Protein AF-A0A3D4BKB8-F1 (afdb_monomer)

Mean predicted aligned error: 10.43 Å

Secondary structure (DSSP, 8-state):
----------THHHHHHHHHHHHHTSGGGSS--------------PPPEEEEEE--TTS-SHHHHHHHHHHHHHHHHHTTT-EEEEEEEE-TT------TTEEEEEETT-HHHHHHHHHHHHH-SSEEEEEEEE-TTSS-TTTSTTHHHHHHH--S-EEEEES---SS--HHHHHHHHHHHHH-SEEEESSHHHHHHHHHTT---GGGEEE---

Radius of gyration: 20.98 Å; Cα contacts (8 Å, |Δi|>4): 300; chains: 1; bounding box: 60×37×60 Å

Structure (mmCIF, N/CA/C/O backbone):
data_AF-A0A3D4BKB8-F1
#
_entry.id   AF-A0A3D4BKB8-F1
#
loop_
_atom_site.group_PDB
_atom_site.id
_atom_site.type_symbol
_atom_site.label_atom_id
_atom_site.label_alt_id
_atom_site.label_comp_id
_atom_site.label_asym_id
_atom_site.label_entity_id
_atom_site.label_seq_id
_atom_site.pdbx_PDB_ins_code
_atom_site.Cartn_x
_atom_site.Cartn_y
_atom_site.Cartn_z
_atom_site.occupancy
_atom_site.B_iso_or_equiv
_atom_site.auth_seq_id
_atom_site.auth_comp_id
_atom_site.auth_asym_id
_atom_site.auth_atom_id
_atom_site.pdbx_PDB_model_num
ATOM 1 N N . MET A 1 1 ? -10.782 -21.871 -6.731 1.00 32.88 1 MET A N 1
ATOM 2 C CA . MET A 1 1 ? -12.050 -21.122 -6.632 1.00 32.88 1 MET A CA 1
ATOM 3 C C . MET A 1 1 ? -12.191 -20.703 -5.171 1.00 32.88 1 MET A C 1
ATOM 5 O O . MET A 1 1 ? -12.466 -21.554 -4.339 1.00 32.88 1 MET A O 1
ATOM 9 N N . ARG A 1 2 ? -11.814 -19.467 -4.811 1.00 30.61 2 ARG A N 1
ATOM 10 C CA . ARG A 1 2 ? -11.973 -18.969 -3.434 1.00 30.61 2 ARG A CA 1
ATOM 11 C C . ARG A 1 2 ? -13.367 -18.358 -3.339 1.00 30.61 2 ARG A C 1
ATOM 13 O O . ARG A 1 2 ? -13.692 -17.479 -4.127 1.00 30.61 2 ARG A O 1
ATOM 20 N N . ALA A 1 3 ? -14.196 -18.886 -2.447 1.00 27.88 3 ALA A N 1
ATOM 21 C CA . ALA A 1 3 ? -15.496 -18.308 -2.153 1.00 27.88 3 ALA A CA 1
ATOM 22 C C . ALA A 1 3 ? -15.275 -16.956 -1.463 1.00 27.88 3 ALA A C 1
ATOM 24 O O . ALA A 1 3 ? -14.646 -16.896 -0.407 1.00 27.88 3 ALA A O 1
ATOM 25 N N . ASN A 1 4 ? -15.766 -15.883 -2.083 1.00 36.25 4 ASN A N 1
ATOM 26 C CA . ASN A 1 4 ? -15.819 -14.556 -1.484 1.00 36.25 4 ASN A CA 1
ATOM 27 C C . ASN A 1 4 ? -16.822 -14.586 -0.330 1.00 36.25 4 ASN A C 1
ATOM 29 O O . ASN A 1 4 ? -18.021 -14.413 -0.535 1.00 36.25 4 ASN A O 1
ATOM 33 N N . ILE A 1 5 ? -16.334 -14.829 0.882 1.00 32.38 5 ILE A N 1
ATOM 34 C CA . ILE A 1 5 ? -17.108 -14.615 2.101 1.00 32.38 5 ILE A CA 1
ATOM 35 C C . ILE A 1 5 ? -16.718 -13.230 2.610 1.00 32.38 5 ILE A C 1
ATOM 37 O O . ILE A 1 5 ? -15.803 -13.078 3.417 1.00 32.38 5 ILE A O 1
ATOM 41 N N . PHE A 1 6 ? -17.393 -12.203 2.094 1.00 30.97 6 PHE A N 1
ATOM 42 C CA . PHE A 1 6 ? -17.453 -10.928 2.800 1.00 30.97 6 PHE A CA 1
ATOM 43 C C . PHE A 1 6 ? -18.158 -11.177 4.142 1.00 30.97 6 PHE A C 1
ATOM 45 O O . PHE A 1 6 ? -19.182 -11.869 4.160 1.00 30.97 6 PHE A O 1
ATOM 52 N N . PRO A 1 7 ? -17.674 -10.633 5.271 1.00 35.97 7 PRO A N 1
ATOM 53 C CA . PRO A 1 7 ? -18.498 -10.550 6.464 1.00 35.97 7 PRO A CA 1
ATOM 54 C C . PRO A 1 7 ? -19.752 -9.757 6.090 1.00 35.97 7 PRO A C 1
ATOM 56 O O . PRO A 1 7 ? -19.655 -8.612 5.648 1.00 35.97 7 PRO A O 1
ATOM 59 N N . VAL A 1 8 ? -20.926 -10.373 6.210 1.00 34.78 8 VAL A N 1
ATOM 60 C CA . VAL A 1 8 ? -22.198 -9.686 5.975 1.00 34.78 8 VAL A CA 1
ATOM 61 C C . VAL A 1 8 ? -22.376 -8.674 7.106 1.00 34.78 8 VAL A C 1
ATOM 63 O O . VAL A 1 8 ? -22.827 -9.013 8.200 1.00 34.78 8 VAL A O 1
ATOM 66 N N . TYR A 1 9 ? -21.972 -7.426 6.871 1.00 42.84 9 TYR A N 1
ATOM 67 C CA . TYR A 1 9 ? -22.323 -6.318 7.750 1.00 42.84 9 TYR A CA 1
ATOM 68 C C . TYR A 1 9 ? -23.799 -6.008 7.514 1.00 42.84 9 TYR A C 1
ATOM 70 O O . TYR A 1 9 ? -24.187 -5.478 6.478 1.00 42.84 9 TYR A O 1
ATOM 78 N N . ASN A 1 10 ? -24.629 -6.441 8.461 1.00 40.12 10 ASN A N 1
ATOM 79 C CA . ASN A 1 10 ? -26.076 -6.338 8.381 1.00 40.12 10 ASN A CA 1
ATOM 80 C C . ASN A 1 10 ? -26.521 -4.865 8.283 1.00 40.12 10 ASN A C 1
ATOM 82 O O . ASN A 1 10 ? -26.328 -4.096 9.229 1.00 40.12 10 ASN A O 1
ATOM 86 N N . SER A 1 11 ? -27.160 -4.496 7.171 1.00 44.06 11 SER A N 1
ATOM 87 C CA . SER A 1 11 ? -27.735 -3.171 6.895 1.00 44.06 11 SER A CA 1
ATOM 88 C C . SER A 1 11 ? -28.694 -2.690 7.991 1.00 44.06 11 SER A C 1
ATOM 90 O O . SER A 1 11 ? -28.862 -1.489 8.182 1.00 44.06 11 SER A O 1
ATOM 92 N N . SER A 1 12 ? -29.276 -3.609 8.771 1.00 45.91 12 SER A N 1
ATOM 93 C CA . SER A 1 12 ? -30.134 -3.285 9.918 1.00 45.91 12 SER A CA 1
ATOM 94 C C . SER A 1 12 ? -29.427 -2.476 11.015 1.00 45.91 12 SER A C 1
ATOM 96 O O . SER A 1 12 ? -30.089 -1.752 11.749 1.00 45.91 12 SER A O 1
ATOM 98 N N . LEU A 1 13 ? -28.097 -2.571 11.140 1.00 44.97 13 LEU A N 1
ATOM 99 C CA . LEU A 1 13 ? -27.329 -1.830 12.154 1.00 44.97 13 LEU A CA 1
ATOM 100 C C . LEU A 1 13 ? -27.109 -0.360 11.783 1.00 44.97 13 LEU A C 1
ATOM 102 O O . LEU A 1 13 ? -27.086 0.490 12.669 1.00 44.97 13 LEU A O 1
ATOM 106 N N . VAL A 1 14 ? -26.974 -0.058 10.488 1.00 46.50 14 VAL A N 1
ATOM 107 C CA . VAL A 1 14 ? -26.854 1.326 9.997 1.00 46.50 14 VAL A CA 1
ATOM 108 C C . VAL A 1 14 ? -28.168 2.066 10.244 1.00 46.50 14 VAL A C 1
ATOM 110 O O . VAL A 1 14 ? -28.167 3.132 10.852 1.00 46.50 14 VAL A O 1
ATOM 113 N N . VAL A 1 15 ? -29.290 1.419 9.910 1.00 50.69 15 VAL A N 1
ATOM 114 C CA . VAL A 1 15 ? -30.643 1.929 10.180 1.00 50.69 15 VAL A CA 1
ATOM 115 C C . VAL A 1 15 ? -30.883 2.120 11.684 1.00 50.69 15 VAL A C 1
ATOM 117 O O . VAL A 1 15 ? -31.475 3.114 12.093 1.00 50.69 15 VAL A O 1
ATOM 120 N N . TYR A 1 16 ? -30.392 1.205 12.530 1.00 50.31 16 TYR A N 1
ATOM 121 C CA . TYR A 1 16 ? -30.517 1.324 13.987 1.00 50.31 16 TYR A CA 1
ATOM 122 C C . TYR A 1 16 ? -29.744 2.527 14.550 1.00 50.31 16 TYR A C 1
ATOM 124 O O . TYR A 1 16 ? -30.272 3.269 15.376 1.00 50.31 16 TYR A O 1
ATOM 132 N N . ASN A 1 17 ? -28.512 2.758 14.091 1.00 48.50 17 ASN A N 1
ATOM 133 C CA . ASN A 1 17 ? -27.695 3.872 14.575 1.00 48.50 17 ASN A CA 1
ATOM 134 C C . ASN A 1 17 ? -28.227 5.236 14.100 1.00 48.50 17 ASN A C 1
ATOM 136 O O . ASN A 1 17 ? -28.228 6.186 14.883 1.00 48.50 17 ASN A O 1
ATOM 140 N N . GLU A 1 18 ? -28.749 5.327 12.871 1.00 54.91 18 GLU A N 1
ATOM 141 C CA . GLU A 1 18 ? -29.469 6.520 12.395 1.00 54.91 18 GLU A CA 1
ATOM 142 C C . GLU A 1 18 ? -30.753 6.772 13.201 1.00 54.91 18 GLU A C 1
ATOM 144 O O . GLU A 1 18 ? -31.047 7.912 13.567 1.00 54.91 18 GLU A O 1
ATOM 149 N N . ALA A 1 19 ? -31.492 5.714 13.557 1.00 53.25 19 ALA A N 1
ATOM 150 C CA . ALA A 1 19 ? -32.687 5.826 14.391 1.00 53.25 19 ALA A CA 1
ATOM 151 C C . ALA A 1 19 ? -32.368 6.333 15.811 1.00 53.25 19 ALA A C 1
ATOM 153 O O . ALA A 1 19 ? -33.073 7.206 16.313 1.00 53.25 19 ALA A O 1
ATOM 154 N N . ILE A 1 20 ? -31.288 5.860 16.445 1.00 56.78 20 ILE A N 1
ATOM 155 C CA . ILE A 1 20 ? -30.844 6.350 17.764 1.00 56.78 20 ILE A CA 1
ATOM 156 C C . ILE A 1 20 ? -30.387 7.816 17.695 1.00 56.78 20 ILE A C 1
ATOM 158 O O . ILE A 1 20 ? -30.713 8.599 18.590 1.00 56.78 20 ILE A O 1
ATOM 162 N N . GLY A 1 21 ? -29.688 8.212 16.624 1.00 53.56 21 GLY A N 1
ATOM 163 C CA . GLY A 1 21 ? -29.306 9.608 16.385 1.00 53.56 21 GLY A CA 1
ATOM 164 C C . GLY A 1 21 ? -30.518 10.543 16.302 1.00 53.56 21 GLY A C 1
ATOM 165 O O . GLY A 1 21 ? -30.523 11.606 16.921 1.00 53.56 21 GLY A O 1
ATOM 166 N N . ASN A 1 22 ? -31.582 10.102 15.626 1.00 51.28 22 ASN A N 1
ATOM 167 C CA . ASN A 1 22 ? -32.832 10.855 15.504 1.00 51.28 22 ASN A CA 1
ATOM 168 C C . ASN A 1 22 ? -33.669 10.860 16.797 1.00 51.28 22 ASN A C 1
ATOM 170 O O . ASN A 1 22 ? -34.306 11.866 17.114 1.00 51.28 22 ASN A O 1
ATOM 174 N N . LEU A 1 23 ? -33.648 9.775 17.579 1.00 51.25 23 LEU A N 1
ATOM 175 C CA . LEU A 1 23 ? -34.367 9.686 18.856 1.00 51.25 23 LEU A CA 1
ATOM 176 C C . LEU A 1 23 ? -33.764 10.605 19.926 1.00 51.25 23 LEU A C 1
ATOM 178 O O . LEU A 1 23 ? -34.513 11.292 20.621 1.00 51.25 23 LEU A O 1
ATOM 182 N N . ASN A 1 24 ? -32.432 10.693 20.001 1.00 51.94 24 ASN A N 1
ATOM 183 C CA . ASN A 1 24 ? -31.723 11.565 20.946 1.00 51.94 24 ASN A CA 1
ATOM 184 C C . ASN A 1 24 ? -31.899 13.069 20.653 1.00 51.94 24 ASN A C 1
ATOM 186 O O . ASN A 1 24 ? -31.647 13.892 21.531 1.00 51.94 24 ASN A O 1
ATOM 190 N N . GLY A 1 25 ? -32.341 13.433 19.442 1.00 48.06 25 GLY A N 1
ATOM 191 C CA . GLY A 1 25 ? -32.684 14.809 19.060 1.00 48.06 25 GLY A CA 1
ATOM 192 C C . GLY A 1 25 ? -34.147 15.197 19.307 1.00 48.06 25 GLY A C 1
ATOM 193 O O . GLY A 1 25 ? -34.499 16.369 19.186 1.00 48.06 25 GLY A O 1
ATOM 194 N N . SER A 1 26 ? -35.016 14.244 19.656 1.00 43.47 26 SER A N 1
ATOM 195 C CA . SER A 1 26 ? -36.443 14.498 19.868 1.00 43.47 26 SER A CA 1
ATOM 196 C C . SER A 1 26 ? -36.753 14.688 21.356 1.00 43.47 26 SER A C 1
ATOM 198 O O . SER A 1 26 ? -36.342 13.892 22.199 1.00 43.47 26 SER A O 1
ATOM 200 N N . SER A 1 27 ? -37.527 15.718 21.717 1.00 42.84 27 SER A N 1
ATOM 201 C CA . SER A 1 27 ? -37.940 15.971 23.111 1.00 42.84 27 SER A CA 1
ATOM 202 C C . SER A 1 27 ? -38.981 14.964 23.639 1.00 42.84 27 SER A C 1
ATOM 204 O O . SER A 1 27 ? -39.757 15.281 24.543 1.00 42.84 27 SER A O 1
ATOM 206 N N . PHE A 1 28 ? -39.039 13.761 23.068 1.00 42.19 28 PHE A N 1
ATOM 207 C CA . PHE A 1 28 ? -40.119 12.798 23.267 1.00 42.19 28 PHE A CA 1
ATOM 208 C C . PHE A 1 28 ? -40.041 12.053 24.613 1.00 42.19 28 PHE A C 1
ATOM 210 O O . PHE A 1 28 ? -40.969 11.340 24.974 1.00 42.19 28 PHE A O 1
ATOM 217 N N . PHE A 1 29 ? -38.975 12.252 25.399 1.00 41.31 29 PHE A N 1
ATOM 218 C CA . PHE A 1 29 ? -38.771 11.594 26.699 1.00 41.31 29 PHE A CA 1
ATOM 219 C C . PHE A 1 29 ? -39.017 12.485 27.931 1.00 41.31 29 PHE A C 1
ATOM 221 O O . PHE A 1 29 ? -38.480 12.237 29.009 1.00 41.31 29 PHE A O 1
ATOM 228 N N . LYS A 1 30 ? -39.881 13.503 27.829 1.00 38.66 30 LYS A N 1
ATOM 229 C CA . LYS A 1 30 ? -40.520 14.089 29.021 1.00 38.66 30 LYS A CA 1
ATOM 230 C C . LYS A 1 30 ? -41.915 13.493 29.191 1.00 38.66 30 LYS A C 1
ATOM 232 O O . LYS A 1 30 ? -42.870 14.051 28.678 1.00 38.66 30 LYS A O 1
ATOM 237 N N . MET A 1 31 ? -41.980 12.393 29.947 1.00 41.38 31 MET A N 1
ATOM 238 C CA . MET A 1 31 ? -43.144 11.766 30.611 1.00 41.38 31 MET A CA 1
ATOM 239 C C . MET A 1 31 ? -43.288 10.279 30.270 1.00 41.38 31 MET A C 1
ATOM 241 O O . MET A 1 31 ? -44.136 9.902 29.475 1.00 41.38 31 MET A O 1
ATOM 245 N N . GLN A 1 32 ? -42.554 9.418 30.980 1.00 33.56 32 GLN A N 1
ATOM 246 C CA . GLN A 1 32 ? -43.184 8.271 31.640 1.00 33.56 32 GLN A CA 1
ATOM 247 C C . GLN A 1 32 ? -42.262 7.660 32.697 1.00 33.56 32 GLN A C 1
ATOM 249 O O . GLN A 1 32 ? -41.065 7.479 32.505 1.00 33.56 32 GLN A O 1
ATOM 254 N N . LYS A 1 33 ? -42.865 7.396 33.853 1.00 44.47 33 LYS A N 1
ATOM 255 C CA . LYS A 1 33 ? -42.286 6.802 35.052 1.00 44.47 33 LYS A CA 1
ATOM 256 C C . LYS A 1 33 ? -42.367 5.284 34.868 1.00 44.47 33 LYS A C 1
ATOM 258 O O . LYS A 1 33 ? -43.443 4.731 35.059 1.00 44.47 33 LYS A O 1
ATOM 263 N N . VAL A 1 34 ? -41.289 4.633 34.432 1.00 39.09 34 VAL A N 1
ATOM 264 C CA . VAL A 1 34 ? -41.234 3.167 34.292 1.00 39.09 34 VAL A CA 1
ATOM 265 C C . VAL A 1 34 ? -39.897 2.657 34.827 1.00 39.09 34 VAL A C 1
ATOM 267 O O . VAL A 1 34 ? -38.868 3.315 34.706 1.00 39.09 34 VAL A O 1
ATOM 270 N N . GLU A 1 35 ? -40.006 1.524 35.508 1.00 40.50 35 GLU A N 1
ATOM 271 C CA . GLU A 1 35 ? -39.062 0.798 36.351 1.00 40.50 35 GLU A CA 1
ATOM 272 C C . GLU A 1 35 ? -37.603 0.807 35.879 1.00 40.50 35 GLU A C 1
ATOM 274 O O . GLU A 1 35 ? -37.302 0.782 34.685 1.00 40.50 35 GLU A O 1
ATOM 279 N N . THR A 1 36 ? -36.693 0.820 36.861 1.00 39.31 36 THR A N 1
ATOM 280 C CA . THR A 1 36 ? -35.232 0.751 36.723 1.00 39.31 36 THR A CA 1
ATOM 281 C C . THR A 1 36 ? -34.812 -0.408 35.828 1.00 39.31 36 THR A C 1
ATOM 283 O O . THR A 1 36 ? -34.512 -1.509 36.285 1.00 39.31 36 THR A O 1
ATOM 286 N N . THR A 1 37 ? -34.763 -0.133 34.531 1.00 38.78 37 THR A N 1
ATOM 287 C CA . THR A 1 37 ? -34.143 -0.993 33.539 1.00 38.78 37 THR A CA 1
ATOM 288 C C . THR A 1 37 ? -32.646 -0.853 33.761 1.00 38.78 37 THR A C 1
ATOM 290 O O . THR A 1 37 ? -32.080 0.220 33.546 1.00 38.78 37 THR A O 1
ATOM 293 N N . THR A 1 38 ? -31.995 -1.902 34.259 1.00 42.47 38 THR A N 1
ATOM 294 C CA . THR A 1 38 ? -30.534 -1.944 34.306 1.00 42.47 38 THR A CA 1
ATOM 295 C C . THR A 1 38 ? -30.041 -1.836 32.868 1.00 42.47 38 THR A C 1
ATOM 297 O O . THR A 1 38 ? -30.176 -2.778 32.087 1.00 42.47 38 THR A O 1
ATOM 300 N N . LEU A 1 39 ? -29.526 -0.664 32.492 1.00 46.62 39 LEU A N 1
ATOM 301 C CA . LEU A 1 39 ? -28.878 -0.467 31.204 1.00 46.62 39 LEU A CA 1
ATOM 302 C C . LEU A 1 39 ? -27.646 -1.372 31.188 1.00 46.62 39 LEU A C 1
ATOM 304 O O . LEU A 1 39 ? -26.621 -1.058 31.791 1.00 46.62 39 LEU A O 1
ATOM 308 N N . VAL A 1 40 ? -27.756 -2.530 30.534 1.00 48.12 40 VAL A N 1
ATOM 309 C CA . VAL A 1 40 ? -26.586 -3.329 30.182 1.00 48.12 40 VAL A CA 1
ATOM 310 C C . VAL A 1 40 ? -25.765 -2.447 29.259 1.00 48.12 40 VAL A C 1
ATOM 312 O O . VAL A 1 40 ? -26.204 -2.110 28.160 1.00 48.12 40 VAL A O 1
ATOM 315 N N . GLN A 1 41 ? -24.598 -2.022 29.733 1.00 41.34 41 GLN A N 1
ATOM 316 C CA . GLN A 1 41 ? -23.651 -1.248 28.951 1.00 41.34 41 GLN A CA 1
ATOM 317 C C . GLN A 1 41 ? -23.242 -2.125 27.762 1.00 41.34 41 GLN A C 1
ATOM 319 O O . GLN A 1 41 ? -22.421 -3.035 27.896 1.00 41.34 41 GLN A O 1
ATOM 324 N N . LEU A 1 42 ?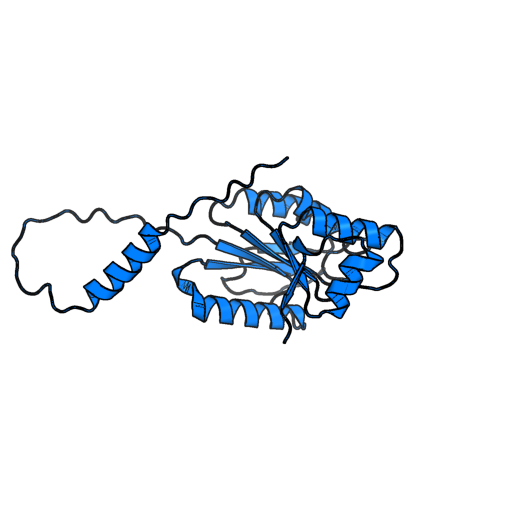 -23.886 -1.927 26.607 1.00 48.06 42 LEU A N 1
ATOM 325 C CA . LEU A 1 42 ? -23.466 -2.565 25.369 1.00 48.06 42 LEU A CA 1
ATOM 326 C C . LEU A 1 42 ? -22.004 -2.173 25.196 1.00 48.06 42 LEU A C 1
ATOM 328 O O . LEU A 1 42 ? -21.694 -0.981 25.166 1.00 48.06 42 LEU A O 1
ATOM 332 N N . LYS A 1 43 ? -21.099 -3.162 25.159 1.00 49.31 43 LYS A N 1
ATOM 333 C CA . LYS A 1 43 ? -19.699 -2.909 24.804 1.00 49.31 43 LYS A CA 1
ATOM 334 C C . LYS A 1 43 ? -19.727 -2.020 23.569 1.00 49.31 43 LYS A C 1
ATOM 336 O O . LYS A 1 43 ? -20.315 -2.435 22.568 1.00 49.31 43 LYS A O 1
ATOM 341 N N . ASN A 1 44 ? -19.142 -0.823 23.662 1.00 55.81 44 ASN A N 1
ATOM 342 C CA . ASN A 1 44 ? -18.950 0.032 22.499 1.00 55.81 44 ASN A CA 1
ATOM 343 C C . ASN A 1 44 ? -18.329 -0.850 21.421 1.00 55.81 44 ASN A C 1
ATOM 345 O O . ASN A 1 44 ? -17.235 -1.385 21.600 1.00 55.81 44 ASN A O 1
ATOM 349 N N . LYS A 1 45 ? -19.098 -1.115 20.366 1.00 60.69 45 LYS A N 1
ATOM 350 C CA . LYS A 1 45 ? -18.660 -1.996 19.298 1.00 60.69 45 LYS A CA 1
ATOM 351 C C . LYS A 1 45 ? -17.567 -1.236 18.566 1.00 60.69 45 LYS A C 1
ATOM 353 O O . LYS A 1 45 ? -17.861 -0.224 17.937 1.00 60.69 45 LYS A O 1
ATOM 358 N N . GLU A 1 46 ? -16.324 -1.684 18.710 1.00 83.75 46 GLU A N 1
ATOM 359 C CA . GLU A 1 46 ? -15.207 -1.103 17.973 1.00 83.75 46 GLU A CA 1
ATOM 360 C C . GLU A 1 46 ? -15.543 -1.136 16.479 1.00 83.75 46 GLU A C 1
ATOM 362 O O . GLU A 1 46 ? -16.005 -2.154 15.948 1.00 83.75 46 GLU A O 1
ATOM 367 N N . LEU A 1 47 ? -15.401 0.019 15.828 1.00 91.00 47 LEU A N 1
ATOM 368 C CA . LEU A 1 47 ? -15.655 0.140 14.402 1.00 91.00 47 LEU A CA 1
ATOM 369 C C . LEU A 1 47 ? -14.669 -0.760 13.641 1.00 91.00 47 LEU A C 1
ATOM 371 O O . LEU A 1 47 ? -13.500 -0.829 14.027 1.00 91.00 47 LEU A O 1
ATOM 375 N N . PRO A 1 48 ? -15.097 -1.433 12.556 1.00 95.81 48 PRO A N 1
ATOM 376 C CA . PRO A 1 48 ? -14.155 -2.129 11.689 1.00 95.81 48 PRO A CA 1
ATOM 377 C C . PRO A 1 48 ? -13.113 -1.143 11.152 1.00 95.81 48 PRO A C 1
ATOM 379 O O . PRO A 1 48 ? -13.421 0.021 10.905 1.00 95.81 48 PRO A O 1
ATOM 382 N N . GLU A 1 49 ? -11.882 -1.600 10.967 1.00 97.50 49 GLU A N 1
ATOM 383 C CA . GLU A 1 49 ? -10.769 -0.775 10.511 1.00 97.50 49 GLU A CA 1
ATOM 384 C C . GLU A 1 49 ? -10.449 -1.028 9.034 1.00 97.50 49 GLU A C 1
ATOM 386 O O . GLU A 1 49 ? -10.378 -2.176 8.577 1.00 97.50 49 GLU A O 1
ATOM 391 N N . ILE A 1 50 ? -10.182 0.053 8.302 1.00 98.19 50 ILE A N 1
ATOM 392 C CA . ILE A 1 50 ? -9.492 0.017 7.011 1.00 98.19 50 ILE A CA 1
ATOM 393 C C . ILE A 1 50 ? -8.039 0.415 7.263 1.00 98.19 50 ILE A C 1
ATOM 395 O O . ILE A 1 50 ? -7.765 1.510 7.764 1.00 98.19 50 ILE A O 1
ATOM 399 N N . LEU A 1 51 ? -7.109 -0.478 6.919 1.00 98.75 51 LEU A N 1
ATOM 400 C CA . LEU A 1 51 ? -5.678 -0.239 7.071 1.00 98.75 51 LEU A CA 1
ATOM 401 C C . LEU A 1 51 ? -5.070 0.246 5.752 1.00 98.75 51 LEU A C 1
ATOM 403 O O . LEU A 1 51 ? -4.999 -0.510 4.784 1.00 98.75 51 LEU A O 1
ATOM 407 N N . PHE A 1 52 ? -4.559 1.473 5.732 1.00 98.75 52 PHE A N 1
ATOM 408 C CA . PHE A 1 52 ? -3.730 1.973 4.641 1.00 98.75 52 PHE A CA 1
ATOM 409 C C . PHE A 1 52 ? -2.295 1.465 4.778 1.00 98.75 52 PHE A C 1
ATOM 411 O O . PHE A 1 52 ? -1.698 1.620 5.837 1.00 98.75 52 PHE A O 1
ATOM 418 N N . ILE A 1 53 ? -1.716 0.907 3.716 1.00 98.69 53 ILE A N 1
ATOM 419 C CA . ILE A 1 53 ? -0.285 0.558 3.658 1.00 98.69 53 ILE A CA 1
ATOM 420 C C . ILE A 1 53 ? 0.377 1.505 2.666 1.00 98.69 53 ILE A C 1
ATOM 422 O O . ILE A 1 53 ? 0.088 1.442 1.471 1.00 98.69 53 ILE A O 1
ATOM 426 N N . THR A 1 54 ? 1.196 2.429 3.169 1.00 98.44 54 THR A N 1
ATOM 427 C CA . THR A 1 54 ? 1.652 3.593 2.398 1.00 98.44 54 THR A CA 1
ATOM 428 C C . THR A 1 54 ? 2.841 4.296 3.055 1.00 98.44 54 THR A C 1
ATOM 430 O O . THR A 1 54 ? 3.131 4.082 4.229 1.00 98.44 54 THR A O 1
ATOM 433 N N . THR A 1 55 ? 3.483 5.223 2.351 1.00 97.31 55 THR A N 1
ATOM 434 C CA . THR A 1 55 ? 4.191 6.332 3.009 1.00 97.31 55 THR A CA 1
ATOM 435 C C . THR A 1 55 ? 3.192 7.286 3.661 1.00 97.31 55 THR A C 1
ATOM 437 O O . THR A 1 55 ? 2.098 7.482 3.131 1.00 97.31 55 THR A O 1
ATOM 440 N N . TYR A 1 56 ? 3.559 7.915 4.776 1.00 97.62 56 TYR A N 1
ATOM 441 C CA . TYR A 1 56 ? 2.657 8.803 5.516 1.00 97.62 56 TYR A CA 1
ATOM 442 C C . TYR A 1 56 ? 3.430 9.931 6.225 1.00 97.62 56 TYR A C 1
ATOM 444 O O . TYR A 1 56 ? 4.600 9.711 6.567 1.00 97.62 56 TYR A O 1
ATOM 452 N N . PRO A 1 57 ? 2.825 11.116 6.459 1.00 96.06 57 PRO A N 1
ATOM 453 C CA . PRO A 1 57 ? 3.459 12.198 7.215 1.00 96.06 57 PRO A CA 1
ATOM 454 C C . PRO A 1 57 ? 3.913 11.720 8.601 1.00 96.06 57 PRO A C 1
ATOM 456 O O . PRO A 1 57 ? 3.181 10.946 9.216 1.00 96.06 57 PRO A O 1
ATOM 459 N N . PRO A 1 58 ? 5.094 12.134 9.099 1.00 94.75 58 PRO A N 1
ATOM 460 C CA . PRO A 1 58 ? 5.876 13.308 8.685 1.00 94.75 58 PRO A CA 1
ATOM 461 C C . PRO A 1 58 ? 6.842 13.096 7.505 1.00 94.75 58 PRO A C 1
ATOM 463 O O . PRO A 1 58 ? 7.618 13.991 7.189 1.00 94.75 58 PRO A O 1
ATOM 466 N N . ARG A 1 59 ? 6.817 11.946 6.819 1.00 93.38 59 ARG A N 1
ATOM 467 C CA . ARG A 1 59 ? 7.552 11.796 5.556 1.00 93.38 59 ARG A CA 1
ATOM 468 C C . ARG A 1 59 ? 6.949 12.708 4.484 1.00 93.38 59 ARG A C 1
ATOM 470 O O . ARG A 1 59 ? 5.825 12.477 4.045 1.00 93.38 59 ARG A O 1
ATOM 477 N N . GLU A 1 60 ? 7.711 13.690 4.018 1.00 90.44 60 GLU A N 1
ATOM 478 C CA . GLU A 1 60 ? 7.284 14.618 2.966 1.00 90.44 60 GLU A CA 1
ATOM 479 C C . GLU A 1 60 ? 7.476 13.996 1.577 1.00 90.44 60 GLU A C 1
ATOM 481 O O . GLU A 1 60 ? 8.578 13.944 1.032 1.00 90.44 60 GLU A O 1
ATOM 486 N N . CYS A 1 61 ? 6.397 13.469 1.001 1.00 93.19 61 CYS A N 1
ATOM 487 C CA . CYS A 1 61 ? 6.364 13.010 -0.387 1.00 93.19 61 CYS A CA 1
ATOM 488 C C . CYS A 1 61 ? 4.926 13.006 -0.918 1.00 93.19 61 CYS A C 1
ATOM 490 O O . CYS A 1 61 ? 3.973 12.972 -0.138 1.00 93.19 61 CYS A O 1
ATOM 492 N N . GLY A 1 62 ? 4.767 12.989 -2.246 1.00 94.94 62 GLY A N 1
ATOM 493 C CA . GLY A 1 62 ? 3.451 13.078 -2.889 1.00 94.94 62 GLY A CA 1
ATOM 494 C C . GLY A 1 62 ? 2.463 12.005 -2.420 1.00 94.94 62 GLY A C 1
ATOM 495 O O . GLY A 1 62 ? 1.313 12.320 -2.134 1.00 94.94 62 GLY A O 1
ATOM 496 N N . ILE A 1 63 ? 2.916 10.759 -2.248 1.00 95.94 63 ILE A N 1
ATOM 497 C CA . ILE A 1 63 ? 2.063 9.648 -1.791 1.00 95.94 63 ILE A CA 1
ATOM 498 C C . ILE A 1 63 ? 1.630 9.813 -0.327 1.00 95.94 63 ILE A C 1
ATOM 500 O O . ILE A 1 63 ? 0.506 9.451 0.032 1.00 95.94 63 ILE A O 1
ATOM 504 N N . ALA A 1 64 ? 2.491 10.379 0.524 1.00 96.19 64 ALA A N 1
ATOM 505 C CA . ALA A 1 64 ? 2.152 10.670 1.914 1.00 96.19 64 ALA A CA 1
ATOM 506 C C . ALA A 1 64 ? 1.057 11.739 2.009 1.00 96.19 64 ALA A C 1
ATOM 508 O O . ALA A 1 64 ? 0.051 11.507 2.679 1.00 96.19 64 ALA A O 1
ATOM 509 N N . THR A 1 65 ? 1.210 12.851 1.282 1.00 96.00 65 THR A N 1
ATOM 510 C CA . THR A 1 65 ? 0.194 13.912 1.201 1.00 96.00 65 THR A CA 1
ATOM 511 C C . THR A 1 65 ? -1.108 13.381 0.609 1.00 96.00 65 THR A C 1
ATOM 513 O O . THR A 1 65 ? -2.151 13.481 1.247 1.00 96.00 65 THR A O 1
ATOM 516 N N . TYR A 1 66 ? -1.039 12.694 -0.537 1.00 95.50 66 TYR A N 1
ATOM 517 C CA . TYR A 1 66 ? -2.201 12.070 -1.176 1.00 95.50 66 TYR A CA 1
ATOM 518 C C . TYR A 1 66 ? -2.977 11.169 -0.211 1.00 95.50 66 TYR A C 1
ATOM 520 O O . TYR A 1 66 ? -4.203 11.235 -0.134 1.00 95.50 66 TYR A O 1
ATOM 528 N N . THR A 1 67 ? -2.274 10.321 0.546 1.00 96.69 67 THR A N 1
ATOM 529 C CA . THR A 1 67 ? -2.937 9.383 1.457 1.00 96.69 67 THR A CA 1
ATOM 530 C C . THR A 1 67 ? -3.539 10.086 2.667 1.00 96.69 67 THR A C 1
ATOM 532 O O . THR A 1 67 ? -4.607 9.682 3.124 1.00 96.69 67 THR A O 1
ATOM 535 N N . GLN A 1 68 ? -2.889 11.130 3.187 1.00 97.50 68 GLN A N 1
ATOM 536 C CA . GLN A 1 68 ? -3.4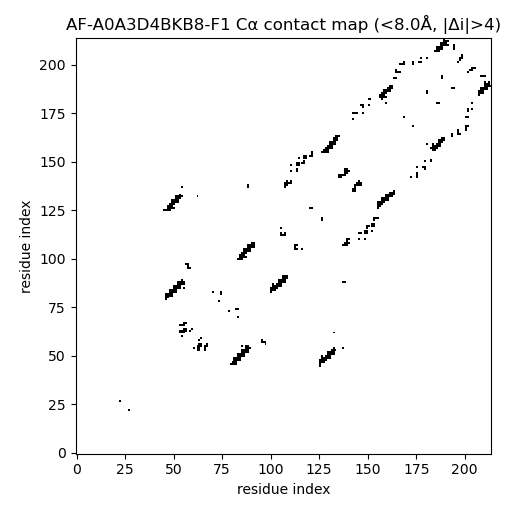47 11.936 4.270 1.00 97.50 68 GLN A CA 1
ATOM 537 C C . GLN A 1 68 ? -4.735 12.639 3.823 1.00 97.50 68 GLN A C 1
ATOM 539 O O . GLN A 1 68 ? -5.746 12.530 4.518 1.00 97.50 68 GLN A O 1
ATOM 544 N N . ASP A 1 69 ? -4.730 13.267 2.646 1.00 96.62 69 ASP A N 1
ATOM 545 C CA . ASP A 1 69 ? -5.901 13.942 2.079 1.00 96.62 69 ASP A CA 1
ATOM 546 C C . ASP A 1 69 ? -7.043 12.957 1.810 1.00 96.62 69 ASP A C 1
ATOM 548 O O . ASP A 1 69 ? -8.179 13.181 2.233 1.00 96.62 69 ASP A O 1
ATOM 552 N N . LEU A 1 70 ? -6.737 11.811 1.190 1.00 95.56 70 LEU A N 1
ATOM 553 C CA . LEU A 1 70 ? -7.709 10.747 0.938 1.00 95.56 70 LEU A CA 1
ATOM 554 C C . LEU A 1 70 ? -8.317 10.220 2.243 1.00 95.56 70 LEU A C 1
ATOM 556 O O . LEU A 1 70 ? -9.536 10.080 2.351 1.00 95.56 70 LEU A O 1
ATOM 560 N N . ARG A 1 71 ? -7.482 9.936 3.248 1.00 96.44 71 ARG A N 1
ATOM 561 C CA . ARG A 1 71 ? -7.940 9.478 4.563 1.00 96.44 71 ARG A CA 1
ATOM 562 C C . ARG A 1 71 ? -8.853 10.519 5.208 1.00 96.44 71 ARG A C 1
ATOM 564 O O . ARG A 1 71 ? -9.909 10.145 5.707 1.00 96.44 71 ARG A O 1
ATOM 571 N N . ASN A 1 72 ? -8.471 11.795 5.193 1.00 96.31 72 ASN A N 1
ATOM 572 C CA . ASN A 1 72 ? -9.261 12.876 5.784 1.00 96.31 72 ASN A CA 1
ATOM 573 C C . ASN A 1 72 ? -10.624 13.020 5.094 1.00 96.31 72 ASN A C 1
ATOM 575 O O . ASN A 1 72 ? -11.643 13.044 5.779 1.00 96.31 72 ASN A O 1
ATOM 579 N N . ALA A 1 73 ? -10.660 13.001 3.759 1.00 96.12 73 ALA A N 1
ATOM 580 C CA . ALA A 1 73 ? -11.905 13.074 2.994 1.00 96.12 73 ALA A CA 1
ATOM 581 C C . ALA A 1 73 ? -12.837 11.876 3.263 1.00 96.12 73 ALA A C 1
ATOM 583 O O . ALA A 1 73 ? -14.053 12.030 3.393 1.00 96.12 73 ALA A O 1
ATOM 584 N N . ILE A 1 74 ? -12.280 10.664 3.385 1.00 94.94 74 ILE A N 1
ATOM 585 C CA . ILE A 1 74 ? -13.061 9.474 3.748 1.00 94.94 74 ILE A CA 1
ATOM 586 C C . ILE A 1 74 ? -13.557 9.580 5.197 1.00 94.94 74 ILE A C 1
ATOM 588 O O . ILE A 1 74 ? -14.715 9.259 5.460 1.00 94.94 74 ILE A O 1
ATOM 592 N N . GLN A 1 75 ? -12.715 10.027 6.131 1.00 95.06 75 GLN A N 1
ATOM 593 C CA . GLN A 1 75 ? -13.078 10.191 7.541 1.00 95.06 75 GLN A CA 1
ATOM 594 C C . GLN A 1 75 ? -14.213 11.205 7.714 1.00 95.06 75 GLN A C 1
ATOM 596 O O . GLN A 1 75 ? -15.144 10.945 8.473 1.00 95.06 75 GLN A O 1
ATOM 601 N N . GLU A 1 76 ? -14.163 12.327 6.997 1.00 96.12 76 GLU A N 1
ATOM 602 C CA . GLU A 1 76 ? -15.204 13.357 7.019 1.00 96.12 76 GLU A CA 1
ATOM 603 C C . GLU A 1 76 ? -16.556 12.797 6.561 1.00 96.12 76 GLU A C 1
ATOM 605 O O . GLU A 1 76 ? -17.586 13.046 7.185 1.00 96.12 76 GLU A O 1
ATOM 610 N N . LYS A 1 77 ? -16.554 11.979 5.504 1.00 95.00 77 LYS A N 1
ATOM 611 C CA . LYS A 1 77 ? -17.786 11.458 4.904 1.00 95.00 77 LYS A CA 1
ATOM 612 C C . LYS A 1 77 ? -18.323 10.187 5.570 1.00 95.00 77 LYS A C 1
ATOM 614 O O . LYS A 1 77 ? -19.531 9.964 5.570 1.00 95.00 77 LYS A O 1
ATOM 619 N N . PHE A 1 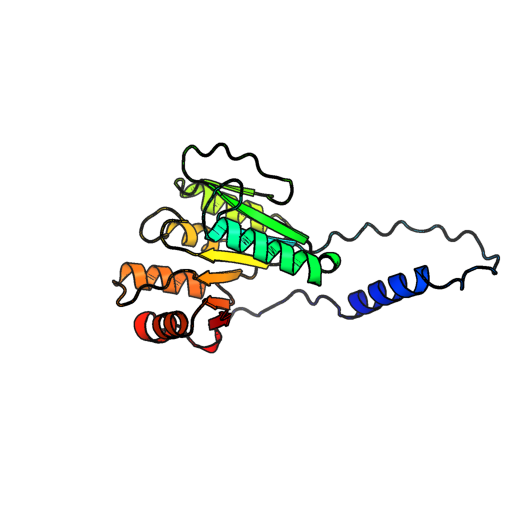78 ? -17.447 9.340 6.112 1.00 93.75 78 PHE A N 1
ATOM 620 C CA . PHE A 1 78 ? -17.782 7.977 6.549 1.00 93.75 78 PHE A CA 1
ATOM 621 C C . PHE A 1 78 ? -17.243 7.600 7.938 1.00 93.75 78 PHE A C 1
ATOM 623 O O . PHE A 1 78 ? -17.313 6.432 8.321 1.00 93.75 78 PHE A O 1
ATOM 630 N N . GLY A 1 79 ? -16.753 8.558 8.728 1.00 88.94 79 GLY A N 1
ATOM 631 C CA . GLY A 1 79 ? -16.068 8.317 10.004 1.00 88.94 79 GLY A CA 1
ATOM 632 C C . GLY A 1 79 ? -16.856 7.570 11.087 1.00 88.94 79 GLY A C 1
ATOM 633 O O . GLY A 1 79 ? -16.260 7.051 12.025 1.00 88.94 79 GLY A O 1
ATOM 634 N N . ASN A 1 80 ? -18.180 7.474 10.943 1.00 91.06 80 ASN A N 1
ATOM 635 C CA . ASN A 1 80 ? -19.051 6.712 11.845 1.00 91.06 80 ASN A CA 1
ATOM 636 C C . ASN A 1 80 ? -19.245 5.244 11.414 1.00 91.06 80 ASN A C 1
ATOM 638 O O . ASN A 1 80 ? -19.885 4.477 12.130 1.00 91.06 80 ASN A O 1
ATOM 642 N N . SER A 1 81 ? -18.737 4.850 10.240 1.00 93.38 81 SER A N 1
ATOM 643 C CA . SER A 1 81 ? -18.918 3.503 9.671 1.00 93.38 81 SER A CA 1
ATOM 644 C C . SER A 1 81 ? -17.720 2.585 9.916 1.00 93.38 81 SER A C 1
ATOM 646 O O . SER A 1 81 ? -17.885 1.376 10.079 1.00 93.38 81 SER A O 1
ATOM 648 N N . PHE A 1 82 ? -16.515 3.150 9.931 1.00 94.69 82 PHE A N 1
ATOM 649 C CA . PHE A 1 82 ? -15.253 2.437 10.106 1.00 94.69 82 PHE A CA 1
ATOM 650 C C . PHE A 1 82 ? -14.170 3.398 10.609 1.00 94.69 82 PHE A C 1
ATOM 652 O O . PHE A 1 82 ? -14.267 4.611 10.424 1.00 94.69 82 PHE A O 1
ATOM 659 N N . ALA A 1 83 ? -13.123 2.851 11.217 1.00 96.12 83 ALA A N 1
ATOM 660 C CA . ALA A 1 83 ? -11.929 3.600 11.586 1.00 96.12 83 ALA A CA 1
ATOM 661 C C . ALA A 1 83 ? -10.854 3.489 10.493 1.00 96.12 83 ALA A C 1
ATOM 663 O O . ALA A 1 83 ? -10.694 2.445 9.858 1.00 96.12 83 ALA A O 1
ATOM 664 N N . LEU A 1 84 ? -10.090 4.561 10.284 1.00 97.44 84 LEU A N 1
ATOM 665 C CA . LEU A 1 84 ? -8.994 4.594 9.316 1.00 97.44 84 LEU A CA 1
ATOM 666 C C . LEU A 1 84 ? -7.649 4.557 10.038 1.00 97.44 84 LEU A C 1
ATOM 668 O O . LEU A 1 84 ? -7.322 5.465 10.806 1.00 97.44 84 LEU A O 1
ATOM 672 N N . LYS A 1 85 ? -6.866 3.510 9.777 1.00 98.25 85 LYS A N 1
ATOM 673 C CA . LYS A 1 85 ? -5.539 3.298 10.365 1.00 98.25 85 LYS A CA 1
ATOM 674 C C . LYS A 1 85 ? -4.472 3.209 9.287 1.00 98.25 85 LYS A C 1
ATOM 676 O O . LYS A 1 85 ? -4.767 2.896 8.137 1.00 98.25 85 LYS A O 1
ATOM 681 N N . VAL A 1 86 ? -3.225 3.470 9.661 1.00 98.69 86 VAL A N 1
ATOM 682 C CA . VAL A 1 86 ? -2.083 3.483 8.744 1.00 98.69 86 VAL A CA 1
ATOM 683 C C . VAL A 1 86 ? -1.002 2.511 9.214 1.00 98.69 86 VAL A C 1
ATOM 685 O O . VAL A 1 86 ? -0.671 2.432 10.395 1.00 98.69 86 VAL A O 1
ATOM 688 N N . CYS A 1 87 ? -0.442 1.774 8.264 1.00 98.56 87 CYS A N 1
ATOM 689 C CA . CYS A 1 87 ? 0.814 1.055 8.357 1.00 98.56 87 CYS A CA 1
ATOM 690 C C . CYS A 1 87 ? 1.841 1.817 7.510 1.00 98.56 87 CYS A C 1
ATOM 692 O O . CYS A 1 87 ? 1.822 1.721 6.279 1.00 98.56 87 CYS A O 1
ATOM 694 N N . ALA A 1 88 ? 2.691 2.609 8.163 1.00 98.19 88 ALA A N 1
ATOM 695 C CA . ALA A 1 88 ? 3.612 3.510 7.483 1.00 98.19 88 ALA A CA 1
ATOM 696 C C . ALA A 1 88 ? 4.866 2.780 6.970 1.00 98.19 88 ALA A C 1
ATOM 698 O O . ALA A 1 88 ? 5.447 1.941 7.660 1.00 98.19 88 ALA A O 1
ATOM 699 N N . LEU A 1 89 ? 5.278 3.108 5.747 1.00 97.44 89 LEU A N 1
ATOM 700 C CA . LEU A 1 89 ? 6.479 2.592 5.098 1.00 97.44 89 LEU A CA 1
ATOM 701 C C . LEU A 1 89 ? 7.673 3.508 5.369 1.00 97.44 89 LEU A C 1
ATOM 703 O O . LEU A 1 89 ? 7.729 4.652 4.897 1.00 97.44 89 LEU A O 1
ATOM 707 N N . ASN A 1 90 ? 8.648 2.953 6.075 1.00 95.12 90 ASN A N 1
ATOM 708 C CA . ASN A 1 90 ? 9.855 3.626 6.512 1.00 95.12 90 ASN A CA 1
ATOM 709 C C . ASN A 1 90 ? 11.056 3.151 5.698 1.00 95.12 90 ASN A C 1
ATOM 711 O O . ASN A 1 90 ? 11.201 1.963 5.408 1.00 95.12 90 ASN A O 1
ATOM 715 N N . ALA A 1 91 ? 11.902 4.095 5.303 1.00 86.50 91 ALA A N 1
ATOM 716 C CA . ALA A 1 91 ? 13.220 3.772 4.779 1.00 86.50 91 ALA A CA 1
ATOM 717 C C . ALA A 1 91 ? 14.190 3.591 5.951 1.00 86.50 91 ALA A C 1
ATOM 719 O O . ALA A 1 91 ? 13.946 4.105 7.048 1.00 86.50 91 ALA A O 1
ATOM 720 N N . LYS A 1 92 ? 15.308 2.911 5.690 1.00 77.31 92 LYS A N 1
ATOM 721 C CA . LYS A 1 92 ? 16.398 2.769 6.652 1.00 77.31 92 LYS A CA 1
ATOM 722 C C . LYS A 1 92 ? 16.749 4.133 7.263 1.00 77.31 92 LYS A C 1
ATOM 724 O O . LYS A 1 92 ? 16.868 5.115 6.536 1.00 77.31 92 LYS A O 1
ATOM 729 N N . GLU A 1 93 ? 16.909 4.167 8.586 1.00 76.31 93 GLU A N 1
ATOM 730 C CA . GLU A 1 93 ? 17.284 5.355 9.384 1.00 76.31 93 GLU A CA 1
ATOM 731 C C . GLU A 1 93 ? 16.187 6.414 9.608 1.00 76.31 93 GLU A C 1
ATOM 733 O O . GLU A 1 93 ? 16.465 7.474 10.164 1.00 76.31 93 GLU A O 1
ATOM 738 N N . SER A 1 94 ? 14.924 6.151 9.259 1.00 80.00 94 SER A N 1
ATOM 739 C CA . SER A 1 94 ? 13.850 7.096 9.590 1.00 80.00 94 SER A CA 1
ATOM 740 C C . SER A 1 94 ? 13.436 7.022 11.072 1.00 80.00 94 SER A C 1
ATOM 742 O O . SER A 1 94 ? 12.944 5.981 11.514 1.00 80.00 94 SER A O 1
ATOM 744 N N . ASP A 1 95 ? 13.532 8.139 11.801 1.00 85.38 95 ASP A N 1
ATOM 745 C CA . ASP A 1 95 ? 13.012 8.319 13.174 1.00 85.38 95 ASP A CA 1
ATOM 746 C C . ASP A 1 95 ? 11.728 9.172 13.180 1.00 85.38 95 ASP A C 1
ATOM 748 O O . ASP A 1 95 ? 11.612 10.216 13.827 1.00 85.38 95 ASP A O 1
ATOM 752 N N . TYR A 1 96 ? 10.757 8.775 12.354 1.00 91.94 96 TYR A N 1
ATOM 753 C CA . TYR A 1 96 ? 9.494 9.497 12.252 1.00 91.94 96 TYR A CA 1
ATOM 754 C C . TYR A 1 96 ? 8.625 9.273 13.490 1.00 91.94 96 TYR A C 1
ATOM 756 O O . TYR A 1 96 ? 8.277 8.143 13.837 1.00 91.94 96 TYR A O 1
ATOM 764 N N . LYS A 1 97 ? 8.205 10.378 14.112 1.00 92.94 97 LYS A N 1
ATOM 765 C CA . LYS A 1 97 ? 7.196 10.381 15.174 1.00 92.94 97 LYS A CA 1
ATOM 766 C C . LYS A 1 97 ? 5.821 10.551 14.551 1.00 92.94 97 LYS A C 1
ATOM 768 O O . LYS A 1 97 ? 5.482 11.628 14.064 1.00 92.94 97 LYS A O 1
ATOM 773 N N . TYR A 1 98 ? 5.060 9.468 14.548 1.00 95.62 98 TYR A N 1
ATOM 774 C CA . TYR A 1 98 ? 3.713 9.435 14.004 1.00 95.62 98 TYR A CA 1
ATOM 775 C C . TYR A 1 98 ? 2.651 9.735 15.065 1.00 95.62 98 TYR A C 1
ATOM 777 O O . TYR A 1 98 ? 2.864 9.500 16.253 1.00 95.62 98 TYR A O 1
ATOM 785 N N . SER A 1 99 ? 1.499 10.228 14.617 1.00 94.38 99 SER A N 1
ATOM 786 C CA . SER A 1 99 ? 0.277 10.355 15.413 1.00 94.38 99 SER A CA 1
ATOM 787 C C . SER A 1 99 ? -0.494 9.027 15.508 1.00 94.38 99 SER A C 1
ATOM 789 O O . SER A 1 99 ? -0.198 8.061 14.799 1.00 94.38 99 SER A O 1
ATOM 791 N N . ASP A 1 100 ? -1.513 8.985 16.371 1.00 94.06 100 ASP A N 1
ATOM 792 C CA . ASP A 1 100 ? -2.249 7.770 16.769 1.00 94.06 100 ASP A CA 1
ATOM 793 C C . ASP A 1 100 ? -3.005 7.047 15.633 1.00 94.06 100 ASP A C 1
ATOM 795 O O . ASP A 1 100 ? -3.484 5.913 15.800 1.00 94.06 100 ASP A O 1
ATOM 799 N N . GLU A 1 101 ? -3.173 7.673 14.463 1.00 95.50 101 GLU A N 1
ATOM 800 C CA . GLU A 1 101 ? -3.698 6.963 13.296 1.00 95.50 101 GLU A CA 1
ATOM 801 C C . GLU A 1 101 ? -2.705 5.953 12.706 1.00 95.50 101 GLU A C 1
ATOM 803 O O . GLU A 1 101 ? -3.139 4.992 12.062 1.00 95.50 101 GLU A O 1
ATOM 808 N N . VAL A 1 102 ? -1.399 6.120 12.937 1.00 98.00 102 VAL A N 1
ATOM 809 C CA . VAL A 1 102 ? -0.377 5.172 12.487 1.00 98.00 102 VAL A CA 1
ATOM 810 C C . VAL A 1 102 ? -0.261 4.052 13.507 1.00 98.00 102 VAL A C 1
ATOM 812 O O . VAL A 1 102 ? 0.329 4.184 14.574 1.00 98.00 102 VAL A O 1
ATOM 815 N N . LYS A 1 103 ? -0.855 2.916 13.157 1.00 98.00 103 LYS A N 1
ATOM 816 C CA . LYS A 1 103 ? -0.939 1.727 14.004 1.00 98.00 103 LYS A CA 1
ATOM 817 C C . LYS A 1 103 ? 0.301 0.842 13.883 1.00 98.00 103 LYS A C 1
ATOM 819 O O . LYS A 1 103 ? 0.665 0.156 14.836 1.00 98.00 103 LYS A O 1
ATOM 824 N N . TYR A 1 104 ? 0.939 0.849 12.713 1.00 98.12 104 TYR A N 1
ATOM 825 C CA . TYR A 1 104 ? 2.104 0.019 12.415 1.00 98.12 104 TYR A CA 1
ATOM 826 C C . TYR A 1 104 ? 3.131 0.763 11.567 1.00 98.12 104 TYR A C 1
ATOM 828 O O . TYR A 1 104 ? 2.810 1.736 10.886 1.00 98.12 104 TYR A O 1
ATOM 836 N N . THR A 1 105 ? 4.353 0.241 11.553 1.00 97.38 105 THR A N 1
ATOM 837 C CA . THR A 1 105 ? 5.436 0.685 10.676 1.00 97.38 105 THR A CA 1
ATOM 838 C C . THR A 1 105 ? 6.155 -0.528 10.086 1.00 97.38 105 THR A C 1
ATOM 840 O O . THR A 1 105 ? 6.300 -1.550 10.759 1.00 97.38 105 THR A O 1
ATOM 843 N N . ILE A 1 106 ? 6.588 -0.435 8.827 1.00 97.06 106 ILE A N 1
ATOM 844 C CA . ILE A 1 106 ? 7.432 -1.436 8.154 1.00 97.06 106 ILE A CA 1
ATOM 845 C C . ILE A 1 106 ? 8.728 -0.747 7.738 1.00 97.06 106 ILE A C 1
ATOM 847 O O . ILE A 1 106 ? 8.678 0.267 7.043 1.00 97.06 106 ILE A O 1
ATOM 851 N N . GLN A 1 107 ? 9.871 -1.315 8.124 1.00 95.88 107 GLN A N 1
ATOM 852 C CA . GLN A 1 107 ? 11.168 -0.948 7.554 1.00 95.88 107 GLN A CA 1
ATOM 853 C C . GLN A 1 107 ? 11.314 -1.649 6.204 1.00 95.88 107 GLN A C 1
ATOM 855 O O . GLN A 1 107 ? 11.253 -2.872 6.121 1.00 95.88 107 GLN A O 1
ATOM 860 N N . THR A 1 108 ? 11.398 -0.867 5.134 1.00 95.00 108 THR A N 1
ATOM 861 C CA . THR A 1 108 ? 11.249 -1.363 3.754 1.00 95.00 108 THR A CA 1
ATOM 862 C C . THR A 1 108 ? 12.513 -2.011 3.196 1.00 95.00 108 THR A C 1
ATOM 864 O O . THR A 1 108 ? 12.442 -2.724 2.198 1.00 95.00 108 THR A O 1
ATOM 867 N N . ASP A 1 109 ? 13.656 -1.794 3.843 1.00 93.19 109 ASP A N 1
ATOM 868 C CA . ASP A 1 109 ? 14.943 -2.414 3.532 1.00 93.19 109 ASP A CA 1
ATOM 869 C C . ASP A 1 109 ? 15.109 -3.818 4.137 1.00 93.19 109 ASP A C 1
ATOM 871 O O . ASP A 1 109 ? 16.001 -4.556 3.718 1.00 93.19 109 ASP A O 1
ATOM 875 N N . ASP A 1 110 ? 14.228 -4.212 5.059 1.00 93.94 110 ASP A N 1
ATOM 876 C CA . ASP A 1 110 ? 14.236 -5.516 5.720 1.00 93.94 110 ASP A CA 1
ATOM 877 C C . ASP A 1 110 ? 13.107 -6.413 5.178 1.00 93.94 110 ASP A C 1
ATOM 879 O O . ASP A 1 110 ? 11.919 -6.201 5.432 1.00 93.94 110 ASP A O 1
ATOM 883 N N . GLU A 1 111 ? 13.479 -7.442 4.412 1.00 94.62 111 GLU A N 1
ATOM 884 C CA . GLU A 1 111 ? 12.535 -8.395 3.816 1.00 94.62 111 GLU A CA 1
ATOM 885 C C . GLU A 1 111 ? 11.717 -9.155 4.879 1.00 94.62 111 GLU A C 1
ATOM 887 O O . GLU A 1 111 ? 10.534 -9.445 4.664 1.00 94.62 111 GLU A O 1
ATOM 892 N N . GLU A 1 112 ? 12.302 -9.460 6.043 1.00 95.94 112 GLU A N 1
ATOM 893 C CA . GLU A 1 112 ? 11.634 -10.239 7.092 1.00 95.94 112 GLU A CA 1
ATOM 894 C C . GLU A 1 112 ? 10.495 -9.452 7.750 1.00 95.94 112 GLU A C 1
ATOM 896 O O . GLU A 1 112 ? 9.458 -10.031 8.105 1.00 95.94 112 GLU A O 1
ATOM 901 N N . GLN A 1 113 ? 10.628 -8.123 7.835 1.00 95.94 113 GLN A N 1
ATOM 902 C CA . GLN A 1 113 ? 9.596 -7.233 8.379 1.00 95.94 113 GLN A CA 1
ATOM 903 C C . GLN A 1 113 ? 8.267 -7.356 7.634 1.00 95.94 113 GLN A C 1
ATOM 905 O O . GLN A 1 113 ? 7.204 -7.271 8.249 1.00 95.94 113 GLN A O 1
ATOM 910 N N . PHE A 1 114 ? 8.287 -7.620 6.326 1.00 97.94 114 PHE A N 1
ATOM 911 C CA . PHE A 1 114 ? 7.061 -7.797 5.545 1.00 97.94 114 PHE A CA 1
ATOM 912 C C . PHE A 1 114 ? 6.272 -9.042 5.970 1.00 97.94 114 PHE A C 1
ATOM 914 O O . PHE A 1 114 ? 5.043 -8.997 6.069 1.00 97.94 114 PHE A O 1
ATOM 921 N N . VAL A 1 115 ? 6.958 -10.146 6.274 1.00 97.44 115 VAL A N 1
ATOM 922 C CA . VAL A 1 115 ? 6.311 -11.381 6.748 1.00 97.44 115 VAL A CA 1
ATOM 923 C C . VAL A 1 115 ? 5.807 -11.207 8.180 1.00 97.44 115 VAL A C 1
ATOM 925 O O . VAL A 1 115 ? 4.667 -11.565 8.491 1.00 97.44 115 VAL A O 1
ATOM 928 N N . GLN A 1 116 ? 6.624 -10.611 9.052 1.00 97.94 116 GLN A N 1
ATOM 929 C CA . GLN A 1 116 ? 6.229 -10.320 10.431 1.00 97.94 116 GLN A CA 1
ATOM 930 C C . GLN A 1 116 ? 5.008 -9.395 10.471 1.00 97.94 116 GLN A C 1
ATOM 932 O O . GLN A 1 116 ? 4.051 -9.657 11.207 1.00 97.94 116 GLN A O 1
ATOM 937 N N . MET A 1 117 ? 4.987 -8.360 9.628 1.00 98.44 117 MET A N 1
ATOM 938 C CA . MET A 1 117 ? 3.860 -7.442 9.549 1.00 98.44 117 MET A CA 1
ATOM 939 C C . MET A 1 117 ? 2.592 -8.124 9.036 1.00 98.44 117 MET A C 1
ATOM 941 O O . MET A 1 117 ? 1.522 -7.903 9.603 1.00 98.44 117 MET A O 1
ATOM 945 N N . ALA A 1 118 ? 2.686 -9.013 8.040 1.00 98.38 118 ALA A N 1
ATOM 946 C CA . ALA A 1 118 ? 1.530 -9.793 7.593 1.00 98.38 118 ALA A CA 1
ATOM 947 C C . ALA A 1 118 ? 0.894 -10.576 8.754 1.00 98.38 118 ALA A C 1
ATOM 949 O O . ALA A 1 118 ? -0.329 -10.588 8.910 1.00 98.38 118 ALA A O 1
ATOM 950 N N . ASN A 1 119 ? 1.717 -11.196 9.605 1.00 98.12 119 ASN A N 1
ATOM 951 C CA . ASN A 1 119 ? 1.246 -11.943 10.773 1.00 98.12 119 ASN A CA 1
ATOM 952 C C . ASN A 1 119 ? 0.589 -11.037 11.822 1.00 98.12 119 ASN A C 1
ATOM 954 O O . ASN A 1 119 ? -0.457 -11.401 12.370 1.00 98.12 119 ASN A O 1
ATOM 958 N N . ARG A 1 120 ? 1.153 -9.847 12.069 1.00 98.31 120 ARG A N 1
ATOM 959 C CA . ARG A 1 120 ? 0.555 -8.842 12.964 1.00 98.31 120 ARG A CA 1
ATOM 960 C C . ARG A 1 120 ? -0.802 -8.367 12.443 1.00 98.31 120 ARG A C 1
ATOM 962 O O . ARG A 1 120 ? -1.779 -8.441 13.182 1.00 98.31 120 ARG A O 1
ATOM 969 N N . ILE A 1 121 ? -0.886 -7.985 11.166 1.00 98.44 121 ILE A N 1
ATOM 970 C CA . ILE A 1 121 ? -2.132 -7.546 10.515 1.00 98.44 121 ILE A CA 1
ATOM 971 C C . ILE A 1 121 ? -3.194 -8.653 10.546 1.00 98.44 121 ILE A C 1
ATOM 973 O O . ILE A 1 121 ? -4.358 -8.399 10.840 1.00 98.44 121 ILE A O 1
ATOM 977 N N . ASN A 1 122 ? -2.813 -9.903 10.278 1.00 98.31 122 ASN A N 1
ATOM 978 C CA . ASN A 1 122 ? -3.746 -11.031 10.313 1.00 98.31 122 ASN A CA 1
ATOM 979 C C . ASN A 1 122 ? -4.283 -11.332 11.720 1.00 98.31 122 ASN A C 1
ATOM 981 O O . ASN A 1 122 ? -5.404 -11.826 11.847 1.00 98.31 122 ASN A O 1
ATOM 985 N N . SER A 1 123 ? -3.483 -11.074 12.757 1.00 97.69 123 SER A N 1
ATOM 986 C CA . SER A 1 123 ? -3.864 -11.302 14.158 1.00 97.69 123 SER A CA 1
ATOM 987 C C . SER A 1 123 ? -4.776 -10.203 14.701 1.00 97.69 123 SER A C 1
ATOM 989 O O . SER A 1 123 ? -5.509 -10.429 15.665 1.00 97.69 123 SER A O 1
ATOM 991 N N . ASP A 1 124 ? -4.765 -9.030 14.068 1.00 97.50 124 ASP A N 1
ATOM 992 C CA . ASP A 1 124 ? -5.669 -7.941 14.396 1.00 97.50 124 ASP A CA 1
ATOM 993 C C . ASP A 1 124 ? -7.075 -8.232 13.855 1.00 97.50 124 ASP A C 1
ATOM 995 O O . ASP A 1 124 ? -7.300 -8.369 12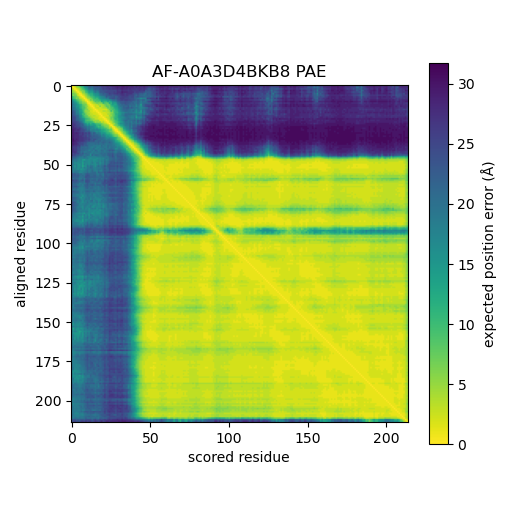.647 1.00 97.50 124 ASP A O 1
ATOM 999 N N . LYS A 1 125 ? -8.038 -8.374 14.770 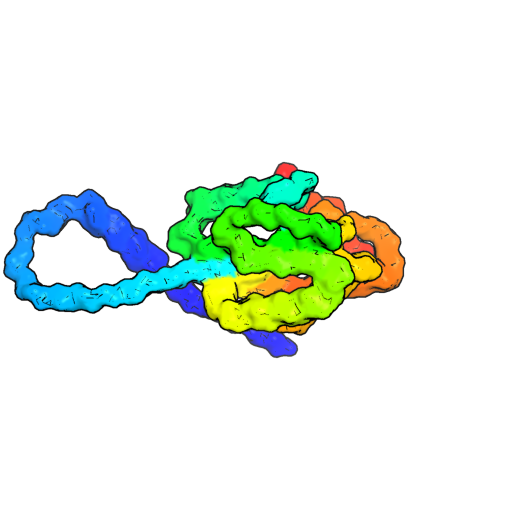1.00 95.81 125 LYS A N 1
ATOM 1000 C CA . LYS A 1 125 ? -9.424 -8.723 14.436 1.00 95.81 125 LYS A CA 1
ATOM 1001 C C . LYS A 1 125 ? -10.238 -7.533 13.931 1.00 95.81 125 LYS A C 1
ATOM 1003 O O . LYS A 1 125 ? -11.262 -7.772 13.293 1.00 95.81 125 LYS A O 1
ATOM 1008 N N . ASN A 1 126 ? -9.789 -6.306 14.184 1.00 96.44 126 ASN A N 1
ATOM 1009 C CA . ASN A 1 126 ? -10.511 -5.093 13.814 1.00 96.44 126 ASN A CA 1
ATOM 1010 C C . ASN A 1 126 ? -10.291 -4.748 12.341 1.00 96.44 126 ASN A C 1
ATOM 1012 O O . ASN A 1 126 ? -11.186 -4.194 11.708 1.00 96.44 126 ASN A O 1
ATOM 1016 N N . ILE A 1 127 ? -9.147 -5.134 11.767 1.00 97.94 127 ILE A N 1
ATOM 1017 C CA . ILE A 1 127 ? -8.828 -4.882 10.358 1.00 97.94 127 ILE A CA 1
ATOM 1018 C C . ILE A 1 127 ? -9.740 -5.708 9.450 1.00 97.94 127 ILE A C 1
ATOM 1020 O O . ILE A 1 127 ? -9.626 -6.934 9.347 1.00 97.94 127 ILE A O 1
ATOM 1024 N N . ALA A 1 128 ? -10.631 -5.010 8.754 1.00 97.56 128 ALA A N 1
ATOM 1025 C CA . ALA A 1 128 ? -11.580 -5.592 7.817 1.00 97.56 128 ALA A CA 1
ATOM 1026 C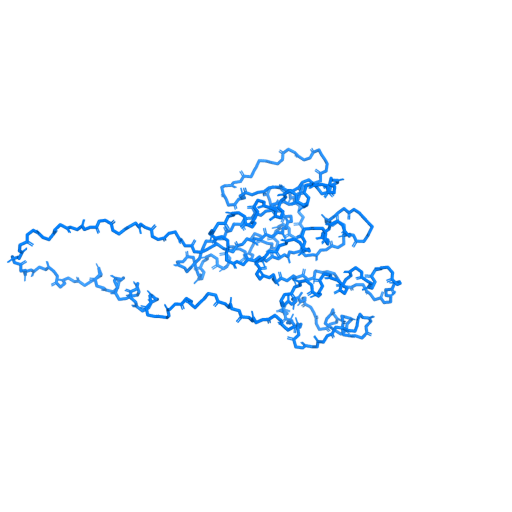 C . ALA A 1 128 ? -11.048 -5.597 6.376 1.00 97.56 128 ALA A C 1
ATOM 1028 O O . ALA A 1 128 ? -11.344 -6.527 5.628 1.00 97.56 128 ALA A O 1
ATOM 1029 N N . MET A 1 129 ? -10.255 -4.591 5.994 1.00 97.75 129 MET A N 1
ATOM 1030 C CA . MET A 1 129 ? -9.741 -4.403 4.632 1.00 97.75 129 MET A CA 1
ATOM 1031 C C . MET A 1 129 ? -8.396 -3.673 4.639 1.00 97.75 129 MET A C 1
ATOM 1033 O O . MET A 1 129 ? -8.085 -2.918 5.562 1.00 97.75 129 MET A O 1
ATOM 1037 N N . ILE A 1 130 ? -7.618 -3.884 3.578 1.00 98.81 130 ILE A N 1
ATOM 1038 C CA . ILE A 1 130 ? -6.342 -3.220 3.335 1.00 98.81 130 ILE A CA 1
ATOM 1039 C C . ILE A 1 130 ? -6.437 -2.353 2.081 1.00 98.81 130 ILE A C 1
ATOM 1041 O O . ILE A 1 130 ? -6.874 -2.816 1.025 1.00 98.81 130 ILE A O 1
ATOM 1045 N N . PHE A 1 131 ? -5.974 -1.110 2.192 1.00 98.25 131 PHE A N 1
ATOM 1046 C CA . PHE A 1 131 ? -5.825 -0.190 1.074 1.00 98.25 131 PHE A CA 1
ATOM 1047 C C . PHE A 1 131 ? -4.344 0.132 0.856 1.00 98.25 131 PHE A C 1
ATOM 1049 O O . PHE A 1 131 ? -3.724 0.885 1.603 1.00 98.25 131 PHE A O 1
ATOM 1056 N N . LEU A 1 132 ? -3.751 -0.468 -0.168 1.00 98.69 132 LEU A N 1
ATOM 1057 C CA . LEU A 1 132 ? -2.325 -0.379 -0.436 1.00 98.69 132 LEU A CA 1
ATOM 1058 C C . LEU A 1 132 ? -2.013 0.687 -1.488 1.00 98.69 132 LEU A C 1
ATOM 1060 O O . LEU A 1 132 ? -2.555 0.641 -2.590 1.00 98.69 132 LEU A O 1
ATOM 1064 N N . GLN A 1 133 ? -1.098 1.602 -1.173 1.00 98.44 133 GLN A N 1
ATOM 1065 C CA . GLN A 1 133 ? -0.559 2.570 -2.126 1.00 98.44 133 GLN A CA 1
ATOM 1066 C C . GLN A 1 133 ? 0.740 2.026 -2.717 1.00 98.44 133 GLN A C 1
ATOM 1068 O O . GLN A 1 133 ? 1.690 1.746 -1.989 1.00 98.44 133 GLN A O 1
ATOM 1073 N N . HIS A 1 134 ? 0.774 1.853 -4.036 1.00 97.88 134 HIS A N 1
ATOM 1074 C CA . HIS A 1 134 ? 1.927 1.334 -4.756 1.00 97.88 134 HIS A CA 1
ATOM 1075 C C . HIS A 1 134 ? 2.562 2.388 -5.659 1.00 97.88 134 HIS A C 1
ATOM 1077 O O . HIS A 1 134 ? 1.922 2.951 -6.551 1.00 97.88 134 HIS A O 1
ATOM 1083 N N . GLU A 1 135 ? 3.869 2.549 -5.493 1.00 95.88 135 GLU A N 1
ATOM 1084 C CA . GLU A 1 135 ? 4.757 3.262 -6.400 1.00 95.88 135 GLU A CA 1
ATOM 1085 C C . GLU A 1 135 ? 6.126 2.568 -6.414 1.00 95.88 135 GLU A C 1
ATOM 1087 O O . GLU A 1 135 ? 6.548 1.958 -5.423 1.00 95.88 135 GLU A O 1
ATOM 1092 N N . PHE A 1 136 ? 6.816 2.626 -7.555 1.00 94.06 136 PHE A N 1
ATOM 1093 C CA . PHE A 1 136 ? 8.151 2.052 -7.678 1.00 94.06 136 PHE A CA 1
ATOM 1094 C C . PHE A 1 136 ? 9.132 2.789 -6.764 1.00 94.06 136 PHE A C 1
ATOM 1096 O O . PHE A 1 136 ? 9.228 4.010 -6.799 1.00 94.06 136 PHE A O 1
ATOM 1103 N N . GLY A 1 137 ? 9.864 2.024 -5.951 1.00 93.12 137 GLY A N 1
ATOM 1104 C CA . GLY A 1 137 ? 10.790 2.551 -4.945 1.00 93.12 137 GLY A CA 1
ATOM 1105 C C . GLY A 1 137 ? 10.257 2.532 -3.509 1.00 93.12 137 GLY A C 1
ATOM 1106 O O . GLY A 1 137 ? 11.027 2.794 -2.592 1.00 93.12 137 GLY A O 1
ATOM 1107 N N . LEU A 1 138 ? 8.984 2.179 -3.278 1.00 94.94 138 LEU A N 1
ATOM 1108 C CA . LEU A 1 138 ? 8.417 2.160 -1.920 1.00 94.94 138 LEU A CA 1
ATOM 1109 C C . LEU A 1 138 ? 8.682 0.880 -1.117 1.00 94.94 138 LEU A C 1
ATOM 1111 O O . LEU A 1 138 ? 8.672 0.936 0.106 1.00 94.94 138 LEU A O 1
ATOM 1115 N N . PHE A 1 139 ? 8.871 -0.267 -1.772 1.00 95.12 139 PHE A N 1
ATOM 1116 C CA . PHE A 1 139 ? 8.747 -1.580 -1.121 1.00 95.12 139 PHE A CA 1
ATOM 1117 C C . PHE A 1 139 ? 10.029 -2.419 -1.075 1.00 95.12 139 PHE A C 1
ATOM 1119 O O . PHE A 1 139 ? 9.931 -3.625 -0.897 1.00 95.12 139 PHE A O 1
ATOM 1126 N N . GLY A 1 140 ? 11.214 -1.824 -1.223 1.00 93.75 140 GLY A N 1
ATOM 1127 C CA . GLY A 1 140 ? 12.478 -2.574 -1.202 1.00 93.75 140 GLY A CA 1
ATOM 1128 C C . GLY A 1 140 ? 12.576 -3.670 -2.275 1.00 93.75 140 GLY A C 1
ATOM 1129 O O . GLY A 1 140 ? 11.701 -3.824 -3.129 1.00 93.75 140 GLY A O 1
ATOM 1130 N N . GLY A 1 141 ? 13.670 -4.430 -2.255 1.00 93.56 141 GLY A N 1
ATOM 1131 C CA . GLY A 1 141 ? 13.903 -5.505 -3.223 1.00 93.56 141 GLY A CA 1
ATOM 1132 C C . GLY A 1 141 ? 13.973 -5.032 -4.682 1.00 93.56 141 GLY A C 1
ATOM 1133 O O . GLY A 1 141 ? 14.086 -3.842 -4.990 1.00 93.56 141 GLY A O 1
ATOM 1134 N N . GLU A 1 142 ? 13.907 -5.977 -5.618 1.00 93.56 142 GLU A N 1
ATOM 1135 C CA . GLU A 1 142 ? 14.005 -5.659 -7.043 1.00 93.56 142 GLU A CA 1
ATOM 1136 C C . GLU A 1 142 ? 12.614 -5.459 -7.652 1.00 93.56 142 GLU A C 1
ATOM 1138 O O . GLU A 1 142 ? 11.817 -6.392 -7.750 1.00 93.56 142 GLU A O 1
ATOM 1143 N N . ASN A 1 143 ? 12.332 -4.242 -8.126 1.00 93.75 143 ASN A N 1
ATOM 1144 C CA . ASN A 1 143 ? 11.002 -3.812 -8.583 1.00 93.75 143 ASN A CA 1
ATOM 1145 C C . ASN A 1 143 ? 9.920 -3.848 -7.483 1.00 93.75 143 ASN A C 1
ATOM 1147 O O . ASN A 1 143 ? 8.740 -3.958 -7.812 1.00 93.75 143 ASN A O 1
ATOM 1151 N N . GLY A 1 144 ? 10.290 -3.753 -6.199 1.00 93.69 144 GLY A N 1
ATOM 1152 C CA . GLY A 1 144 ? 9.321 -3.774 -5.098 1.00 93.69 144 GLY A CA 1
ATOM 1153 C C . GLY A 1 144 ? 8.899 -5.179 -4.659 1.00 93.69 144 GLY A C 1
ATOM 1154 O O . GLY A 1 144 ? 7.825 -5.334 -4.083 1.00 93.69 144 GLY A O 1
ATOM 1155 N N . ASP A 1 145 ? 9.666 -6.226 -4.975 1.00 95.38 145 ASP A N 1
ATOM 1156 C CA . ASP A 1 145 ? 9.221 -7.611 -4.794 1.00 95.38 145 ASP A CA 1
ATOM 1157 C C . ASP A 1 145 ? 9.134 -8.083 -3.332 1.00 95.38 145 ASP A C 1
ATOM 1159 O O . ASP A 1 145 ? 8.442 -9.076 -3.079 1.00 95.38 145 ASP A O 1
ATOM 1163 N N . TYR A 1 146 ? 9.691 -7.354 -2.356 1.00 97.25 146 TYR A N 1
ATOM 1164 C CA . TYR A 1 146 ? 9.438 -7.652 -0.937 1.00 97.25 146 TYR A CA 1
ATOM 1165 C C . TYR A 1 146 ? 7.967 -7.442 -0.562 1.00 97.25 146 TYR A C 1
ATOM 1167 O O . TYR A 1 146 ? 7.431 -8.184 0.265 1.00 97.25 146 TYR A O 1
ATOM 1175 N N . LEU A 1 147 ? 7.252 -6.538 -1.248 1.00 98.06 147 LEU A N 1
ATOM 1176 C CA . LEU A 1 147 ? 5.804 -6.391 -1.086 1.00 98.06 147 LEU A CA 1
ATOM 1177 C C . LEU A 1 147 ? 5.066 -7.722 -1.291 1.00 98.06 147 LEU A C 1
ATOM 1179 O O . LEU A 1 147 ? 4.092 -8.018 -0.596 1.00 98.06 147 LEU A O 1
ATOM 1183 N N . LEU A 1 148 ? 5.538 -8.563 -2.214 1.00 98.06 148 LEU A N 1
ATOM 1184 C CA . LEU A 1 148 ? 4.910 -9.855 -2.478 1.00 98.06 148 LEU A CA 1
ATOM 1185 C C . LEU A 1 148 ? 4.983 -10.789 -1.267 1.00 98.06 148 LEU A C 1
ATOM 1187 O O . LEU A 1 148 ? 4.116 -11.649 -1.123 1.00 98.06 148 LEU A O 1
ATOM 1191 N N . LYS A 1 149 ? 5.971 -10.625 -0.380 1.00 97.19 149 LYS A N 1
ATOM 1192 C CA . LYS A 1 149 ? 6.057 -11.390 0.872 1.00 97.19 149 LYS A CA 1
ATOM 1193 C C . LYS A 1 149 ? 4.945 -11.010 1.831 1.00 97.19 149 LYS A C 1
ATOM 1195 O O . LYS A 1 149 ? 4.342 -11.897 2.425 1.00 97.19 149 LYS A O 1
ATOM 1200 N N . LEU A 1 150 ? 4.629 -9.723 1.931 1.00 98.25 150 LEU A N 1
ATOM 1201 C CA . LEU A 1 150 ? 3.496 -9.239 2.714 1.00 98.25 150 LEU A CA 1
ATOM 1202 C C . LEU A 1 150 ? 2.180 -9.731 2.103 1.00 98.25 150 LEU A C 1
ATOM 1204 O O . LEU A 1 150 ? 1.420 -10.446 2.753 1.00 98.25 150 LEU A O 1
ATOM 1208 N N . MET A 1 151 ? 1.939 -9.416 0.828 1.00 98.50 151 MET A N 1
ATOM 1209 C CA . MET A 1 151 ? 0.668 -9.710 0.157 1.00 98.50 151 MET A CA 1
ATOM 1210 C C . MET A 1 151 ? 0.355 -11.207 0.074 1.00 98.50 151 MET A C 1
ATOM 1212 O O . MET A 1 151 ? -0.804 -11.588 0.201 1.00 98.50 151 MET A O 1
ATOM 1216 N N . ALA A 1 152 ? 1.365 -12.071 -0.079 1.00 97.06 152 ALA A N 1
ATOM 1217 C CA . ALA A 1 152 ? 1.157 -13.519 -0.120 1.00 97.06 152 ALA A CA 1
ATOM 1218 C C . ALA A 1 152 ? 0.642 -14.105 1.208 1.00 97.06 152 ALA A C 1
ATOM 1220 O O . ALA A 1 152 ? 0.016 -15.167 1.198 1.00 97.06 152 ALA A O 1
ATOM 1221 N N . HIS A 1 153 ? 0.898 -13.436 2.336 1.00 96.81 153 HIS A N 1
ATOM 1222 C CA . HIS A 1 153 ? 0.507 -13.907 3.667 1.00 96.81 153 HIS A CA 1
ATOM 1223 C C . HIS A 1 153 ? -0.725 -13.189 4.225 1.00 96.81 153 HIS A C 1
ATOM 1225 O O . HIS A 1 153 ? -1.339 -13.694 5.167 1.00 96.81 153 HIS A O 1
ATOM 1231 N N . LEU A 1 154 ? -1.111 -12.039 3.669 1.00 98.00 154 LEU A N 1
ATOM 1232 C CA . LEU A 1 154 ? -2.300 -11.304 4.093 1.00 98.00 154 LEU A CA 1
ATOM 1233 C C . LEU A 1 154 ? -3.586 -12.094 3.803 1.00 98.00 154 LEU A C 1
ATOM 1235 O O . LEU A 1 154 ? -3.765 -12.682 2.739 1.00 98.00 154 LEU A O 1
ATOM 1239 N N . LYS A 1 155 ? -4.497 -12.105 4.782 1.00 97.44 155 LYS A N 1
ATOM 1240 C CA . LYS A 1 155 ? -5.781 -12.832 4.734 1.00 97.44 155 LYS A CA 1
ATOM 1241 C C . LYS A 1 155 ? -6.996 -11.906 4.646 1.00 97.44 155 LYS A C 1
ATOM 1243 O O . LYS A 1 155 ? -8.127 -12.361 4.803 1.00 97.44 155 LYS A O 1
ATOM 1248 N N . ARG A 1 156 ? -6.767 -10.606 4.462 1.00 97.00 156 ARG A N 1
ATOM 1249 C CA . ARG A 1 156 ? -7.809 -9.580 4.335 1.00 97.00 156 ARG A CA 1
ATOM 1250 C C . ARG A 1 156 ? -7.962 -9.187 2.869 1.00 97.00 156 ARG A C 1
ATOM 1252 O O . ARG A 1 156 ? -6.969 -9.280 2.153 1.00 97.00 156 ARG A O 1
ATOM 1259 N N . PRO A 1 157 ? -9.145 -8.722 2.440 1.00 98.12 157 PRO A N 1
ATOM 1260 C CA . PRO A 1 157 ? -9.300 -8.136 1.119 1.00 98.12 157 PRO A CA 1
ATOM 1261 C C . PRO A 1 157 ? -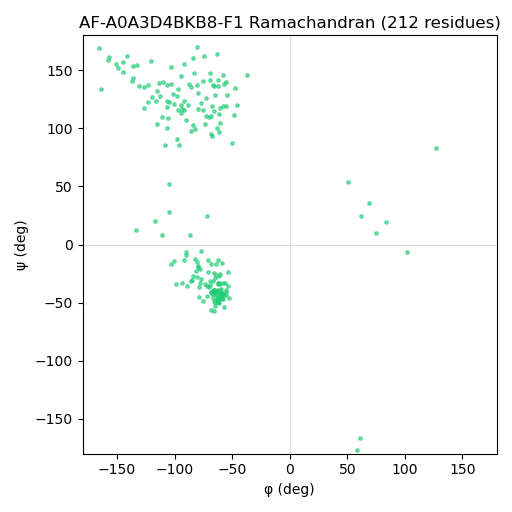8.346 -6.953 0.916 1.00 98.12 157 PRO A C 1
ATOM 1263 O O . PRO A 1 157 ? -8.181 -6.132 1.826 1.00 98.12 157 PRO A O 1
ATOM 1266 N N . ILE A 1 158 ? -7.738 -6.861 -0.265 1.00 98.69 158 ILE A N 1
ATOM 1267 C CA . ILE A 1 158 ? -6.738 -5.849 -0.614 1.00 98.69 158 ILE A CA 1
ATOM 1268 C C . ILE A 1 158 ? -7.191 -5.071 -1.848 1.00 98.69 158 ILE A C 1
ATOM 1270 O O . ILE A 1 158 ? -7.362 -5.633 -2.927 1.00 98.69 158 ILE A O 1
ATOM 1274 N N . THR A 1 159 ? -7.304 -3.754 -1.711 1.00 98.44 159 THR A N 1
ATOM 1275 C CA . THR A 1 159 ? -7.369 -2.833 -2.853 1.00 98.44 159 THR A CA 1
ATOM 1276 C C . THR A 1 159 ? -6.002 -2.191 -3.040 1.00 98.44 159 THR A C 1
ATOM 1278 O O . THR A 1 159 ? -5.439 -1.671 -2.077 1.00 98.44 159 THR A O 1
ATOM 1281 N N . THR A 1 160 ? -5.454 -2.213 -4.255 1.00 98.69 160 THR A N 1
ATOM 1282 C CA . THR A 1 160 ? -4.136 -1.623 -4.545 1.00 98.69 160 THR A CA 1
ATOM 1283 C C . THR A 1 160 ? -4.250 -0.466 -5.526 1.00 98.69 160 THR A C 1
ATOM 1285 O O . THR A 1 160 ? -4.725 -0.653 -6.642 1.00 98.69 160 THR A O 1
ATOM 1288 N N . THR A 1 161 ? -3.761 0.713 -5.149 1.00 98.38 161 THR A N 1
ATOM 1289 C CA . THR A 1 161 ? -3.606 1.855 -6.058 1.00 98.38 161 THR A CA 1
ATOM 1290 C C . THR A 1 161 ? -2.219 1.841 -6.684 1.00 98.38 161 THR A C 1
ATOM 1292 O O . THR A 1 161 ? -1.232 1.886 -5.957 1.00 98.38 161 THR A O 1
ATOM 1295 N N . PHE A 1 162 ? -2.124 1.839 -8.015 1.00 97.94 162 PHE A N 1
ATOM 1296 C CA . PHE A 1 162 ? -0.871 2.124 -8.718 1.00 97.94 162 PHE A CA 1
ATOM 1297 C C . PHE A 1 162 ? -0.801 3.606 -9.086 1.00 97.94 162 PHE A C 1
ATOM 1299 O O . PHE A 1 162 ? -1.544 4.074 -9.954 1.00 97.94 162 PHE A O 1
ATOM 1306 N N . HIS A 1 163 ? 0.138 4.319 -8.466 1.00 96.50 163 HIS A N 1
ATOM 1307 C CA . HIS A 1 163 ? 0.452 5.718 -8.790 1.00 96.50 163 HIS A CA 1
ATOM 1308 C C . HIS A 1 163 ? 1.284 5.846 -10.063 1.00 96.50 163 HIS A C 1
ATOM 1310 O O . HIS A 1 163 ? 1.130 6.796 -10.822 1.00 96.50 163 HIS A O 1
ATOM 1316 N N . THR A 1 164 ? 2.091 4.824 -10.352 1.00 94.94 164 THR A N 1
ATOM 1317 C CA . THR A 1 164 ? 2.858 4.702 -11.593 1.00 94.94 164 THR A CA 1
ATOM 1318 C C . THR A 1 164 ? 2.652 3.317 -12.205 1.00 94.94 164 THR A C 1
ATOM 1320 O O . THR A 1 164 ? 2.719 2.302 -11.509 1.00 94.94 164 THR A O 1
ATOM 1323 N N . VAL A 1 165 ? 2.447 3.269 -13.524 1.00 97.12 165 VAL A N 1
ATOM 1324 C CA . VAL A 1 165 ? 2.441 2.041 -14.332 1.00 97.12 165 VAL A CA 1
ATOM 1325 C C . VAL A 1 165 ? 3.420 2.245 -15.484 1.00 97.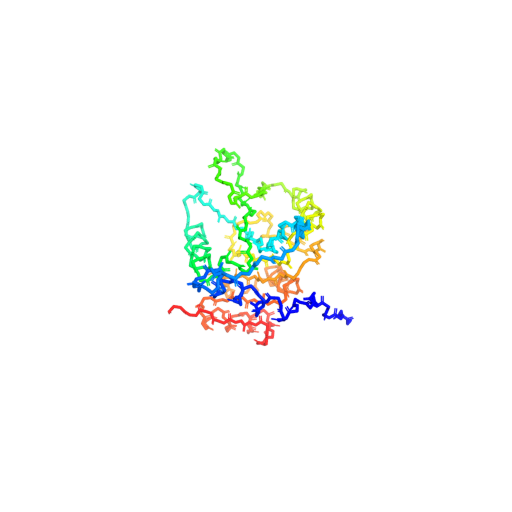12 165 VAL A C 1
ATOM 1327 O O . VAL A 1 165 ? 3.236 3.149 -16.293 1.00 97.12 165 VAL A O 1
ATOM 1330 N N . LEU A 1 166 ? 4.476 1.433 -15.546 1.00 97.25 166 LEU A N 1
ATOM 1331 C CA . LEU A 1 166 ? 5.532 1.593 -16.550 1.00 97.25 166 LEU A CA 1
ATOM 1332 C C . LEU A 1 166 ? 5.164 0.866 -17.856 1.00 97.25 166 LEU A C 1
ATOM 1334 O O . LEU A 1 166 ? 4.720 -0.284 -17.780 1.00 97.25 166 LEU A O 1
ATOM 1338 N N . PRO A 1 167 ? 5.353 1.482 -19.036 1.00 97.69 167 PRO A N 1
ATOM 1339 C CA . PRO A 1 167 ? 5.167 0.809 -20.320 1.00 97.69 167 PRO A CA 1
ATOM 1340 C C . PRO A 1 167 ? 6.319 -0.162 -20.622 1.00 97.69 167 PRO A C 1
ATOM 1342 O O . PRO A 1 167 ? 7.406 -0.039 -20.058 1.00 97.69 167 PRO A O 1
ATOM 1345 N N . ASN A 1 168 ? 6.101 -1.090 -21.557 1.00 96.75 168 ASN A N 1
ATOM 1346 C CA . ASN A 1 168 ? 7.116 -2.025 -22.067 1.00 96.75 168 ASN A CA 1
ATOM 1347 C C . ASN A 1 168 ? 7.889 -2.778 -20.959 1.00 96.75 168 ASN A C 1
ATOM 1349 O O . ASN A 1 168 ? 9.124 -2.745 -20.925 1.00 96.75 168 ASN A O 1
ATOM 1353 N N . PRO A 1 169 ? 7.200 -3.458 -20.023 1.00 97.50 169 PRO A N 1
ATOM 1354 C CA . PRO A 1 169 ? 7.864 -4.084 -18.894 1.00 97.50 169 PRO A CA 1
ATOM 1355 C C . PRO A 1 169 ? 8.760 -5.238 -19.344 1.00 97.50 169 PRO A C 1
ATOM 1357 O O . PRO A 1 169 ? 8.356 -6.105 -20.124 1.00 97.50 169 PRO A O 1
ATOM 1360 N N . ASN A 1 170 ? 9.956 -5.315 -18.760 1.00 97.62 170 ASN A N 1
ATOM 1361 C CA . ASN A 1 170 ? 10.762 -6.525 -18.859 1.00 97.62 170 ASN A CA 1
ATOM 1362 C C . ASN A 1 170 ? 10.037 -7.715 -18.173 1.00 97.62 170 ASN A C 1
ATOM 1364 O O . ASN A 1 170 ? 9.103 -7.514 -17.381 1.00 97.62 170 ASN A O 1
ATOM 1368 N N . PRO A 1 171 ? 10.451 -8.972 -18.426 1.00 97.94 171 PRO A N 1
ATOM 1369 C CA . PRO A 1 171 ? 9.768 -10.141 -17.872 1.00 97.94 171 PRO A CA 1
ATOM 1370 C C . PRO A 1 171 ? 9.657 -10.151 -16.340 1.00 97.94 171 PRO A C 1
ATOM 1372 O O . PRO A 1 171 ? 8.663 -10.646 -15.802 1.00 97.94 171 PRO A O 1
ATOM 1375 N N . LYS A 1 172 ? 10.644 -9.595 -15.623 1.00 96.69 172 LYS A N 1
ATOM 1376 C CA . LYS A 1 172 ? 10.658 -9.575 -14.156 1.00 96.69 172 LYS A CA 1
ATOM 1377 C C . LYS A 1 172 ? 9.679 -8.546 -13.595 1.00 96.69 172 LYS A C 1
ATOM 1379 O O . LYS A 1 172 ? 8.842 -8.911 -12.771 1.00 96.69 172 LYS A O 1
ATOM 1384 N N . LEU A 1 173 ? 9.703 -7.317 -14.107 1.00 97.56 173 LEU A N 1
ATOM 1385 C CA . LEU A 1 173 ? 8.750 -6.264 -13.762 1.00 97.56 173 LEU A CA 1
ATOM 1386 C C . LEU A 1 173 ? 7.311 -6.702 -14.056 1.00 97.56 173 LEU A C 1
ATOM 1388 O O . LEU A 1 173 ? 6.440 -6.614 -13.189 1.00 97.56 173 LEU A O 1
ATOM 1392 N N . LYS A 1 174 ? 7.071 -7.267 -15.249 1.00 98.25 174 LYS A N 1
ATOM 1393 C CA . LYS A 1 174 ? 5.755 -7.794 -15.636 1.00 98.25 174 LYS A CA 1
ATOM 1394 C C . LYS A 1 174 ? 5.264 -8.847 -14.647 1.00 98.25 174 LYS A C 1
ATOM 1396 O O . LYS A 1 174 ? 4.100 -8.828 -14.252 1.00 98.25 174 LYS A O 1
ATOM 1401 N N . LYS A 1 175 ? 6.146 -9.756 -14.220 1.00 98.12 175 LYS A N 1
ATOM 1402 C CA . LYS A 1 175 ? 5.825 -10.801 -13.240 1.00 98.12 175 LYS A CA 1
ATOM 1403 C C . LYS A 1 175 ? 5.500 -10.224 -11.861 1.00 98.12 175 LYS A C 1
ATOM 1405 O O . LYS A 1 175 ? 4.561 -10.711 -11.238 1.00 98.12 175 LYS A O 1
ATOM 1410 N N . VAL A 1 176 ? 6.244 -9.223 -11.387 1.00 98.19 176 VAL A N 1
ATOM 1411 C CA . VAL A 1 176 ? 5.994 -8.586 -10.082 1.00 98.19 176 VAL A CA 1
ATOM 1412 C C . VAL A 1 176 ? 4.644 -7.876 -10.080 1.00 98.19 176 VAL A C 1
ATOM 1414 O O . VAL A 1 176 ? 3.797 -8.211 -9.257 1.00 98.19 176 VAL A O 1
ATOM 1417 N N . VAL A 1 177 ? 4.391 -6.994 -11.051 1.00 98.44 177 VAL A N 1
ATOM 1418 C CA . VAL A 1 177 ? 3.118 -6.260 -11.147 1.00 98.44 177 VAL A CA 1
ATOM 1419 C C . VAL A 1 177 ? 1.937 -7.220 -11.264 1.00 98.44 177 VAL A C 1
ATOM 1421 O O . VAL A 1 177 ? 0.954 -7.067 -10.545 1.00 98.44 177 VAL A O 1
ATOM 1424 N N . ARG A 1 178 ? 2.037 -8.266 -12.098 1.00 98.38 178 ARG A N 1
ATOM 1425 C CA . ARG A 1 178 ? 0.975 -9.279 -12.203 1.00 98.38 178 ARG A CA 1
ATOM 1426 C C . ARG A 1 178 ? 0.701 -9.973 -10.874 1.00 98.38 178 ARG A C 1
ATOM 1428 O O . ARG A 1 178 ? -0.458 -10.123 -10.522 1.00 98.38 178 ARG A O 1
ATOM 1435 N N . LYS A 1 179 ? 1.737 -10.341 -10.117 1.00 98.38 179 LYS A N 1
ATOM 1436 C CA . LYS A 1 179 ? 1.558 -10.964 -8.799 1.00 98.38 179 LYS A CA 1
ATOM 1437 C C . LYS A 1 179 ? 0.930 -10.021 -7.777 1.00 98.38 179 LYS A C 1
ATOM 1439 O O . LYS A 1 179 ? 0.093 -10.477 -7.008 1.00 98.38 179 LYS A O 1
ATOM 1444 N N . ILE A 1 180 ? 1.302 -8.737 -7.781 1.00 98.56 180 ILE A N 1
ATOM 1445 C CA . ILE A 1 180 ? 0.640 -7.722 -6.946 1.00 98.56 180 ILE A CA 1
ATOM 1446 C C . ILE A 1 180 ? -0.850 -7.724 -7.280 1.00 98.56 180 ILE A C 1
ATOM 1448 O O . ILE A 1 180 ? -1.672 -7.954 -6.402 1.00 98.56 180 ILE A O 1
ATOM 1452 N N . VAL A 1 181 ? -1.186 -7.580 -8.565 1.00 98.19 181 VAL A N 1
ATOM 1453 C CA . VAL A 1 181 ? -2.577 -7.589 -9.020 1.00 98.19 181 VAL A CA 1
ATOM 1454 C C . VAL A 1 181 ? -3.280 -8.895 -8.660 1.00 98.19 181 VAL A C 1
ATOM 1456 O O . VAL A 1 181 ? -4.422 -8.843 -8.229 1.00 98.19 181 VAL A O 1
ATOM 1459 N N . ASP A 1 182 ? -2.649 -10.059 -8.803 1.00 97.69 182 ASP A N 1
ATOM 1460 C CA . ASP A 1 182 ? -3.236 -11.360 -8.455 1.00 97.69 182 ASP A CA 1
ATOM 1461 C C . ASP A 1 182 ? -3.558 -11.475 -6.955 1.00 97.69 182 ASP A C 1
ATOM 1463 O O . ASP A 1 182 ? -4.556 -12.101 -6.598 1.00 97.69 182 ASP A O 1
ATOM 1467 N N . CYS A 1 183 ? -2.754 -10.845 -6.093 1.00 98.12 183 CYS A N 1
ATOM 1468 C CA . CYS A 1 183 ? -2.991 -10.764 -4.652 1.00 98.12 183 CYS A CA 1
ATOM 1469 C C . CYS A 1 183 ? -4.027 -9.702 -4.250 1.00 98.12 183 CYS A C 1
ATOM 1471 O O . CYS A 1 183 ? -4.556 -9.783 -3.144 1.00 98.12 183 CYS A O 1
ATOM 1473 N N . SER A 1 184 ? -4.313 -8.720 -5.106 1.00 98.44 184 SER A N 1
ATOM 1474 C CA . SER A 1 184 ? -5.354 -7.716 -4.867 1.00 98.44 184 SER A CA 1
ATOM 1475 C C . SER A 1 184 ? -6.736 -8.241 -5.264 1.00 98.44 184 SER A C 1
ATOM 1477 O O . SER A 1 184 ? -6.878 -8.980 -6.238 1.00 98.44 184 SER A O 1
ATOM 1479 N N . ASP A 1 185 ? -7.784 -7.816 -4.570 1.00 97.94 185 ASP A N 1
ATOM 1480 C CA . ASP A 1 185 ? -9.179 -8.027 -4.974 1.00 97.94 185 ASP A CA 1
ATOM 1481 C C . ASP A 1 185 ? -9.586 -7.024 -6.059 1.00 97.94 185 ASP A C 1
ATOM 1483 O O . ASP A 1 185 ? -10.279 -7.374 -7.015 1.00 97.94 185 ASP A O 1
ATOM 1487 N N . SER A 1 186 ? -9.088 -5.791 -5.958 1.00 97.44 186 SER A N 1
ATOM 1488 C CA . SER A 1 186 ? -9.291 -4.727 -6.938 1.00 97.44 186 SER A CA 1
ATOM 1489 C C . SER A 1 186 ? -8.051 -3.843 -7.064 1.00 97.44 186 SER A C 1
ATOM 1491 O O . SER A 1 186 ? -7.193 -3.777 -6.178 1.00 97.44 186 SER A O 1
ATOM 1493 N N . VAL A 1 187 ? -7.944 -3.178 -8.209 1.00 98.38 187 VAL A N 1
ATOM 1494 C CA . VAL A 1 187 ? -6.833 -2.299 -8.550 1.00 98.38 187 VAL A CA 1
ATOM 1495 C C . VAL A 1 187 ? -7.373 -0.943 -8.961 1.00 98.38 187 VAL A C 1
ATOM 1497 O O . VAL A 1 187 ? -8.310 -0.856 -9.750 1.00 98.38 187 VAL A O 1
ATOM 1500 N N . ILE A 1 188 ? -6.752 0.112 -8.453 1.00 98.31 188 ILE A N 1
ATOM 1501 C CA . ILE A 1 188 ? -7.075 1.495 -8.772 1.00 98.31 188 ILE A CA 1
ATOM 1502 C C . ILE A 1 188 ? -5.902 2.118 -9.530 1.00 98.31 188 ILE A C 1
ATOM 1504 O O . ILE A 1 188 ? -4.739 1.911 -9.181 1.00 98.31 188 ILE A O 1
ATOM 1508 N N . VAL A 1 189 ? -6.202 2.902 -10.560 1.00 97.88 189 VAL A N 1
ATOM 1509 C CA . VAL A 1 189 ? -5.225 3.739 -11.268 1.00 97.88 189 VAL A CA 1
ATOM 1510 C C . VAL A 1 189 ? -5.761 5.153 -11.452 1.00 97.88 189 VAL A C 1
ATOM 1512 O O . VAL A 1 189 ? -6.972 5.370 -11.486 1.00 97.88 189 VAL A O 1
ATOM 1515 N N . MET A 1 190 ? -4.851 6.119 -11.582 1.00 93.88 190 MET A N 1
ATOM 1516 C CA . MET A 1 190 ? -5.214 7.540 -11.679 1.00 93.88 190 MET A CA 1
ATOM 1517 C C . MET A 1 190 ? -5.651 7.959 -13.087 1.00 93.88 190 MET A C 1
ATOM 1519 O O . MET A 1 190 ? -6.345 8.953 -13.255 1.00 93.88 190 MET A O 1
ATOM 1523 N N . THR A 1 191 ? -5.240 7.223 -14.125 1.00 96.06 191 THR A N 1
ATOM 1524 C CA . THR A 1 191 ? -5.493 7.617 -15.517 1.00 96.06 191 THR A CA 1
ATOM 1525 C C . THR A 1 191 ? -5.949 6.444 -16.375 1.00 96.06 191 THR A C 1
ATOM 1527 O O . THR A 1 191 ? -5.574 5.288 -16.155 1.00 96.06 191 THR A O 1
ATOM 1530 N N . ASN A 1 192 ? -6.702 6.761 -17.430 1.00 96.50 192 ASN A N 1
ATOM 1531 C CA . ASN A 1 192 ? -7.055 5.794 -18.470 1.00 96.50 192 ASN A CA 1
ATOM 1532 C C . ASN A 1 192 ? -5.815 5.248 -19.199 1.00 96.50 192 ASN A C 1
ATOM 1534 O O . ASN A 1 192 ? -5.834 4.111 -19.666 1.00 96.50 192 ASN A O 1
ATOM 1538 N N . ILE A 1 193 ? -4.725 6.022 -19.256 1.00 96.69 193 ILE A N 1
ATOM 1539 C CA . ILE A 1 193 ? -3.443 5.574 -19.815 1.00 96.69 193 ILE A CA 1
ATOM 1540 C C . ILE A 1 193 ? -2.875 4.441 -18.955 1.00 96.69 193 ILE A C 1
ATOM 1542 O O . ILE A 1 193 ? -2.580 3.371 -19.477 1.00 96.69 193 ILE A O 1
ATOM 1546 N N . SER A 1 194 ? -2.800 4.622 -17.634 1.00 97.25 194 SER A N 1
ATOM 1547 C CA . SER A 1 194 ? -2.339 3.579 -16.711 1.00 97.25 194 SER A CA 1
ATOM 1548 C C . SER A 1 194 ? -3.215 2.323 -16.776 1.00 97.25 194 SER A C 1
ATOM 1550 O O . SER A 1 194 ? -2.693 1.207 -16.758 1.00 97.25 194 SER A O 1
ATOM 1552 N N . ALA A 1 195 ? -4.536 2.483 -16.917 1.00 97.88 195 ALA A N 1
ATOM 1553 C CA . ALA A 1 195 ? -5.452 1.357 -17.116 1.00 97.88 195 ALA A CA 1
ATOM 1554 C C . ALA A 1 195 ? -5.153 0.602 -18.421 1.00 97.88 195 ALA A C 1
ATOM 1556 O O . ALA A 1 195 ? -5.080 -0.629 -18.429 1.00 97.88 195 ALA A O 1
ATOM 1557 N N . ALA A 1 196 ? -4.934 1.336 -19.516 1.00 97.94 196 ALA A N 1
ATOM 1558 C CA . ALA A 1 196 ? -4.573 0.760 -20.805 1.00 97.94 196 ALA A CA 1
ATOM 1559 C C . ALA A 1 196 ? -3.229 0.021 -20.746 1.00 97.94 196 ALA A C 1
ATOM 1561 O O . ALA A 1 196 ? -3.130 -1.079 -21.286 1.00 97.94 196 ALA A O 1
ATOM 1562 N N . LEU A 1 197 ? -2.229 0.558 -20.038 1.00 98.31 197 LEU A N 1
ATOM 1563 C CA . LEU A 1 197 ? -0.944 -0.115 -19.830 1.00 98.31 197 LEU A CA 1
ATOM 1564 C C . LEU A 1 197 ? -1.116 -1.424 -19.050 1.00 98.31 197 LEU A C 1
ATOM 1566 O O . LEU A 1 197 ? -0.663 -2.469 -19.512 1.00 98.31 197 LEU A O 1
ATOM 1570 N N . LEU A 1 198 ? -1.828 -1.417 -17.914 1.00 98.31 198 LEU A N 1
ATOM 1571 C CA . LEU A 1 198 ? -2.113 -2.647 -17.154 1.00 98.31 198 LEU A CA 1
ATOM 1572 C C . LEU A 1 198 ? -2.809 -3.708 -18.018 1.00 98.31 198 LEU A C 1
ATOM 1574 O O . LEU A 1 198 ? -2.494 -4.898 -17.934 1.00 98.31 198 LEU A O 1
ATOM 1578 N N . LYS A 1 199 ? -3.730 -3.293 -18.887 1.00 98.12 199 LYS A N 1
ATOM 1579 C CA . LYS A 1 199 ? -4.414 -4.202 -19.805 1.00 98.12 199 LYS A CA 1
ATOM 1580 C C . LYS A 1 199 ? -3.473 -4.753 -20.879 1.00 98.12 199 LYS A C 1
ATOM 1582 O O . LYS A 1 199 ? -3.352 -5.969 -21.012 1.00 98.12 199 LYS A O 1
ATOM 1587 N N . ASN A 1 200 ? -2.830 -3.878 -21.642 1.00 98.00 200 ASN A N 1
ATOM 1588 C CA . ASN A 1 200 ? -2.126 -4.241 -22.870 1.00 98.00 200 ASN A CA 1
ATOM 1589 C C . ASN A 1 200 ? -0.754 -4.861 -22.579 1.00 98.00 200 ASN A C 1
ATOM 1591 O O . ASN A 1 200 ? -0.419 -5.919 -23.111 1.00 98.00 200 ASN A O 1
ATOM 1595 N N . ASP A 1 201 ? 0.008 -4.254 -21.672 1.00 98.19 201 ASP A N 1
ATOM 1596 C CA . ASP A 1 201 ? 1.404 -4.619 -21.435 1.00 98.19 201 ASP A CA 1
ATOM 1597 C C . ASP A 1 201 ? 1.512 -5.714 -20.371 1.00 98.19 201 ASP A C 1
ATOM 1599 O O . ASP A 1 201 ? 2.342 -6.626 -20.472 1.00 98.19 201 ASP A O 1
ATOM 1603 N N . TYR A 1 202 ? 0.635 -5.669 -19.364 1.00 98.19 202 TYR A N 1
ATOM 1604 C CA . TYR A 1 202 ? 0.639 -6.613 -18.245 1.00 98.19 202 TYR A CA 1
ATOM 1605 C C . TYR A 1 202 ? -0.405 -7.720 -18.382 1.00 98.19 202 TYR A C 1
ATOM 1607 O O . TYR A 1 202 ? -0.269 -8.736 -17.699 1.00 98.19 202 TYR A O 1
ATOM 1615 N N . GLY A 1 203 ? -1.388 -7.603 -19.280 1.00 97.62 203 GLY A N 1
ATOM 1616 C CA . GLY A 1 203 ? -2.424 -8.620 -19.482 1.00 97.62 203 GLY A CA 1
ATOM 1617 C C . GLY A 1 203 ? -3.389 -8.731 -18.300 1.00 97.62 203 GLY A C 1
ATOM 1618 O O . GLY A 1 203 ? -3.764 -9.846 -17.924 1.00 97.62 203 GLY A O 1
ATOM 1619 N N . ILE A 1 204 ? -3.713 -7.604 -17.659 1.00 98.00 204 ILE A N 1
ATOM 1620 C CA . ILE A 1 204 ? -4.669 -7.529 -16.549 1.00 98.00 204 ILE A CA 1
ATOM 1621 C C . ILE A 1 204 ? -6.088 -7.341 -17.093 1.00 98.00 204 ILE A C 1
ATOM 1623 O O . ILE A 1 204 ? -6.323 -6.579 -18.030 1.00 98.00 204 ILE A O 1
ATOM 1627 N N . SER A 1 205 ? -7.055 -8.047 -16.505 1.00 95.94 205 SER A N 1
ATOM 1628 C CA . SER A 1 205 ? -8.451 -7.963 -16.935 1.00 95.94 205 SER A CA 1
ATOM 1629 C C . SER A 1 205 ? -9.119 -6.664 -16.478 1.00 95.94 205 SER A C 1
ATOM 1631 O O . SER A 1 205 ? -8.956 -6.241 -15.336 1.00 95.94 205 SER A O 1
ATOM 1633 N N . ASN A 1 206 ? -9.943 -6.079 -17.350 1.00 93.62 206 ASN A N 1
ATOM 1634 C CA . ASN A 1 206 ? -10.585 -4.783 -17.119 1.00 93.62 206 ASN A CA 1
ATOM 1635 C C . ASN A 1 206 ? -11.509 -4.764 -15.893 1.00 93.62 206 ASN A C 1
ATOM 1637 O O . ASN A 1 206 ? -11.591 -3.754 -15.214 1.00 93.62 206 ASN A O 1
ATOM 1641 N N . HIS A 1 207 ? -12.174 -5.881 -15.574 1.00 95.62 207 HIS A N 1
ATOM 1642 C CA . HIS A 1 207 ? -13.080 -5.958 -14.418 1.00 95.62 207 HIS A CA 1
ATOM 1643 C C . HIS A 1 207 ? -12.368 -5.765 -13.070 1.00 95.62 207 HIS A C 1
ATOM 1645 O O . HIS A 1 207 ? -13.026 -5.529 -12.062 1.00 95.62 207 HIS A O 1
ATOM 1651 N N . LYS A 1 208 ? -11.036 -5.895 -13.047 1.00 95.62 208 LYS A N 1
ATOM 1652 C CA . LYS A 1 208 ? -10.212 -5.722 -11.851 1.00 95.62 208 LYS A CA 1
ATOM 1653 C C . LYS A 1 208 ? -9.702 -4.289 -11.685 1.00 95.62 208 LYS A C 1
ATOM 1655 O O . LYS A 1 208 ? -9.196 -3.960 -10.619 1.00 95.62 208 LYS A O 1
ATOM 1660 N N . ILE A 1 209 ? -9.807 -3.464 -12.729 1.00 97.88 209 ILE A N 1
ATOM 1661 C CA . ILE A 1 209 ? -9.227 -2.122 -12.790 1.00 97.88 209 ILE A CA 1
ATOM 1662 C C . ILE A 1 209 ? -10.346 -1.088 -12.668 1.00 97.88 209 ILE A C 1
ATOM 1664 O O . ILE A 1 209 ? -11.267 -1.059 -13.481 1.00 97.88 209 ILE A O 1
ATOM 1668 N N . ALA A 1 210 ? -10.229 -0.204 -11.686 1.00 97.56 210 ALA A N 1
ATOM 1669 C CA . ALA A 1 210 ? -11.024 1.006 -11.562 1.00 97.56 210 ALA A CA 1
ATOM 1670 C C . ALA A 1 210 ? -10.140 2.230 -11.827 1.00 97.56 210 ALA A C 1
ATOM 1672 O O . ALA A 1 210 ? -8.992 2.294 -11.384 1.00 97.56 210 ALA A O 1
ATOM 1673 N N . VAL A 1 211 ? -10.682 3.213 -12.543 1.00 96.50 211 VAL A N 1
ATOM 1674 C CA . VAL A 1 211 ? -10.020 4.502 -12.762 1.00 96.50 211 VAL A CA 1
ATOM 1675 C C . VAL A 1 211 ? -10.701 5.532 -11.877 1.00 96.50 211 VAL A C 1
ATOM 1677 O O . VAL A 1 211 ? -11.911 5.724 -11.986 1.00 96.50 211 VAL A O 1
ATOM 1680 N N . ILE A 1 212 ? -9.928 6.190 -11.016 1.00 87.56 212 ILE A N 1
ATOM 1681 C CA . ILE A 1 212 ? -10.380 7.376 -10.285 1.00 87.56 212 ILE A CA 1
ATOM 1682 C C . ILE A 1 212 ? -9.640 8.568 -10.886 1.00 87.56 212 ILE A C 1
ATOM 1684 O O . ILE A 1 212 ? -8.532 8.912 -10.493 1.00 87.56 212 ILE A O 1
ATOM 1688 N N . ALA A 1 213 ? -10.199 9.107 -11.964 1.00 68.75 213 ALA A N 1
ATOM 1689 C CA . ALA A 1 213 ? -9.657 10.311 -12.574 1.00 68.75 213 ALA A CA 1
ATOM 1690 C C . ALA A 1 213 ? -9.903 11.507 -11.640 1.00 68.75 213 ALA A C 1
ATOM 1692 O O . ALA A 1 213 ? -10.964 11.584 -11.014 1.00 68.75 213 ALA A O 1
ATOM 1693 N N . GLN A 1 214 ? -8.927 12.413 -11.563 1.00 50.03 214 GLN A N 1
ATOM 1694 C CA . GLN A 1 214 ? -9.188 13.822 -11.259 1.00 50.03 214 GLN A CA 1
ATOM 1695 C C . GLN A 1 214 ? -9.520 14.552 -12.558 1.00 50.03 214 GLN A C 1
ATOM 1697 O O . GLN A 1 214 ? -8.904 14.200 -13.593 1.00 50.03 214 GLN A O 1
#

Nearest PDB structures (foldseek):
  1sul-assembly2_B  TM=4.139E-01  e=2.053E-01  Bacillus subtilis
  4mm1-assembly2_B  TM=4.116E-01  e=2.454E-01  Methanothermobacter thermau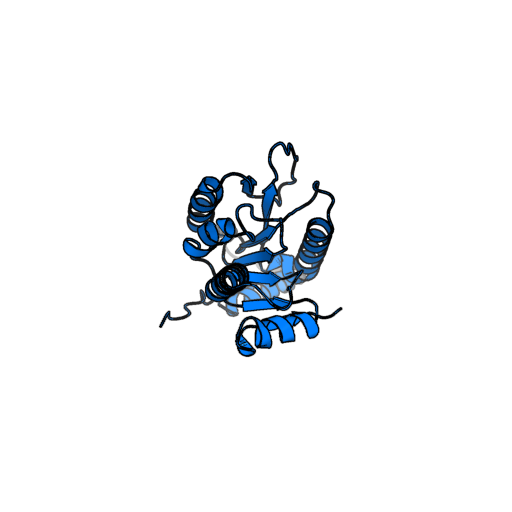totrophicus str. Delta H
  6v6s-assembly1_b  TM=4.556E-01  e=3.111E-01  Homo sapiens
  6nke-assembly1_A-2  TM=4.312E-01  e=3.301E-01  Thermoplasma volcanium GSS1
  8qye-assembly2_MOLB  TM=3.050E-01  e=5.632E-01  synthetic construct

Sequence (214 aa):
MRANIFPVYNSSLVVYNEAIGNLNGSSFFKMQKVETTTLVQLKNKELPEILFITTYPPRECGIATYTQDLRNAIQEKFGNSFALKVCALNAKESDYKYSDEVKYTIQTDDEEQFVQMANRINSDKNIAMIFLQHEFGLFGGENGDYLLKLMAHLKRPITTTFHTVLPNPNPKLKKVVRKIVDCSDSVIVMTNISAALLKNDYGISNHKIAVIAQ

Solvent-accessible surface area (backbone atoms only — not comparable to full-atom values): 12456 Å² total; per-residue (Å²): 136,84,80,86,75,70,81,81,77,61,69,68,54,59,56,49,53,54,49,51,58,56,53,76,72,46,86,80,81,80,83,80,94,72,76,92,70,81,77,74,78,71,73,81,74,76,55,44,22,40,36,33,37,31,48,42,64,79,52,90,46,72,63,11,53,51,48,51,54,52,50,51,56,46,42,74,76,43,51,91,71,33,41,74,36,29,33,30,51,35,58,83,92,65,84,75,79,65,59,90,49,52,75,44,74,38,52,30,79,43,64,65,45,30,45,55,46,22,54,53,57,61,68,40,83,48,56,60,33,35,43,35,59,41,49,90,80,64,32,28,73,77,87,28,48,35,45,52,50,21,51,74,60,45,83,56,56,26,37,36,34,40,80,61,70,78,74,84,58,52,76,64,54,36,49,45,56,47,50,54,54,70,59,28,73,35,34,38,23,55,37,72,64,45,50,48,41,41,33,72,69,53,68,46,63,68,94,42,56,46,69,60,66,130

pLDDT: mean 84.73, std 21.89, range [27.88, 98.81]

Foldseek 3Di:
DDDPDQPPPDPVVVVVVVVVVVVVVDPPPPDDDDDDDPPPPDPPPAAAEEEEEWAAPVPDDPGNVVVVVVQVVCCVVCVVRHHYAYAHQDEPPDPGDDDPSHPHYAHQQDLVSLLVVLVVLQPDPRHQEYEYEDDQPRRDDDRNQSNLNNLVSHPHAYEYEYADDDAPDDPVNLVSVLSVLVSHQAYEYADPVSLVRCCPVNVDDNVRYDYDYD